Protein AF-A0A829PXG1-F1 (afdb_monomer_lite)

Structure (mmCIF, N/CA/C/O backbone):
data_AF-A0A829PXG1-F1
#
_entry.id   AF-A0A829PXG1-F1
#
loop_
_atom_site.group_PDB
_atom_site.id
_atom_site.type_symbol
_atom_site.label_atom_id
_atom_site.label_alt_id
_atom_site.label_comp_id
_atom_site.label_asym_id
_atom_site.label_entity_id
_atom_site.label_seq_id
_atom_site.pdbx_PDB_ins_code
_atom_site.Cartn_x
_atom_site.Cartn_y
_atom_site.Cartn_z
_atom_site.occupancy
_atom_site.B_iso_or_equiv
_atom_site.auth_seq_id
_atom_site.auth_comp_id
_atom_site.auth_asym_id
_atom_site.auth_atom_id
_atom_site.pdbx_PDB_model_num
ATOM 1 N N . MET A 1 1 ? 21.479 5.080 -11.041 1.00 72.31 1 MET A N 1
ATOM 2 C CA . MET A 1 1 ? 20.276 5.753 -11.580 1.00 72.31 1 MET A CA 1
ATOM 3 C C . MET A 1 1 ? 19.185 4.715 -11.689 1.00 72.31 1 MET A C 1
ATOM 5 O O . MET A 1 1 ? 19.424 3.677 -12.298 1.00 72.31 1 MET A O 1
ATOM 9 N N . ALA A 1 2 ? 18.039 4.991 -11.077 1.00 80.31 2 ALA A N 1
ATOM 10 C CA . ALA A 1 2 ? 16.895 4.097 -11.030 1.00 80.31 2 ALA A CA 1
ATOM 11 C C . ALA A 1 2 ? 15.906 4.407 -12.166 1.00 80.31 2 ALA A C 1
ATOM 13 O O . ALA A 1 2 ? 15.676 5.564 -12.525 1.00 80.31 2 ALA A O 1
ATOM 14 N N . ASN A 1 3 ? 15.283 3.367 -12.703 1.00 86.69 3 ASN A N 1
ATOM 15 C CA . ASN A 1 3 ? 14.198 3.452 -13.678 1.00 86.69 3 ASN A CA 1
ATOM 16 C C . ASN A 1 3 ? 12.885 2.901 -13.111 1.00 86.69 3 ASN A C 1
ATOM 18 O O . ASN A 1 3 ? 11.825 3.031 -13.736 1.00 86.69 3 ASN A O 1
ATOM 22 N N . ALA A 1 4 ? 12.935 2.279 -11.936 1.00 88.56 4 ALA A N 1
ATOM 23 C CA . ALA A 1 4 ? 11.802 1.602 -11.358 1.00 88.56 4 ALA A CA 1
ATOM 24 C C . ALA A 1 4 ? 11.812 1.497 -9.847 1.00 88.56 4 ALA A C 1
ATOM 26 O O . ALA A 1 4 ? 12.841 1.615 -9.188 1.00 88.56 4 ALA A O 1
ATOM 27 N N . LEU A 1 5 ? 10.624 1.220 -9.324 1.00 91.12 5 LEU A N 1
ATOM 28 C CA . LEU A 1 5 ? 10.361 1.119 -7.909 1.00 91.12 5 LEU A CA 1
ATOM 29 C C . LEU A 1 5 ? 9.477 -0.102 -7.641 1.00 91.12 5 LEU A C 1
ATOM 31 O O . LEU A 1 5 ? 8.339 -0.187 -8.113 1.00 91.12 5 LEU A O 1
ATOM 35 N N . GLY A 1 6 ? 10.022 -1.054 -6.889 1.00 91.62 6 GLY A N 1
ATOM 36 C CA . GLY A 1 6 ? 9.273 -2.182 -6.347 1.00 91.62 6 GLY A CA 1
ATOM 37 C C . GLY A 1 6 ? 8.763 -1.860 -4.948 1.00 91.62 6 GLY A C 1
ATOM 38 O O . GLY A 1 6 ? 9.507 -1.328 -4.130 1.00 91.62 6 GLY A O 1
ATOM 39 N N . LEU A 1 7 ? 7.510 -2.192 -4.668 1.00 94.25 7 LEU A N 1
ATOM 40 C CA . LEU A 1 7 ? 6.902 -2.100 -3.347 1.00 94.25 7 LEU A CA 1
ATOM 41 C C . LEU A 1 7 ? 6.685 -3.504 -2.785 1.00 94.25 7 LEU A C 1
ATOM 43 O O . LEU A 1 7 ? 6.329 -4.417 -3.523 1.00 94.25 7 LEU A O 1
ATOM 47 N N . SER A 1 8 ? 6.847 -3.666 -1.480 1.00 93.06 8 SER A N 1
ATOM 48 C CA . SER A 1 8 ? 6.471 -4.864 -0.740 1.00 93.06 8 SER A CA 1
ATOM 49 C C . SER A 1 8 ? 5.437 -4.507 0.310 1.00 93.06 8 SER A C 1
ATOM 51 O O . SER A 1 8 ? 5.684 -3.640 1.152 1.00 93.06 8 SER A O 1
ATOM 53 N N . ILE A 1 9 ? 4.269 -5.148 0.232 1.00 93.94 9 ILE A N 1
ATOM 54 C CA . ILE A 1 9 ? 3.136 -4.894 1.123 1.00 93.94 9 ILE A CA 1
ATOM 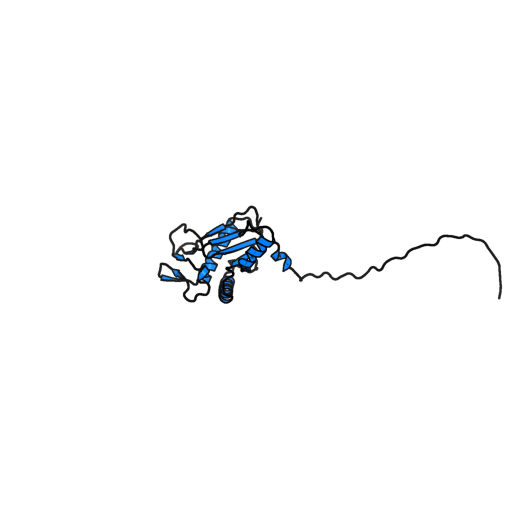55 C C . ILE A 1 9 ? 3.069 -6.015 2.158 1.00 93.94 9 ILE A C 1
ATOM 57 O O . ILE A 1 9 ? 2.536 -7.095 1.902 1.00 93.94 9 ILE A O 1
ATOM 61 N N . GLY A 1 10 ? 3.603 -5.743 3.346 1.00 89.00 10 GLY A N 1
ATOM 62 C CA . GLY A 1 10 ? 3.507 -6.614 4.509 1.00 89.00 10 GLY A CA 1
ATOM 63 C C . GLY A 1 10 ? 2.470 -6.119 5.514 1.00 89.00 10 GLY A C 1
ATOM 64 O O . GLY A 1 10 ? 2.199 -4.924 5.630 1.00 89.00 10 GLY A O 1
ATOM 65 N N . ALA A 1 11 ? 1.918 -7.042 6.306 1.00 87.69 11 ALA A N 1
ATOM 66 C CA . ALA A 1 11 ? 0.952 -6.708 7.356 1.00 87.69 11 ALA A CA 1
ATOM 67 C C . ALA A 1 11 ? 1.497 -5.692 8.379 1.00 87.69 11 ALA A C 1
ATOM 69 O O . ALA A 1 11 ? 0.738 -4.888 8.911 1.00 87.69 11 ALA A O 1
ATOM 70 N N . THR A 1 12 ? 2.808 -5.716 8.630 1.00 87.31 12 THR A N 1
ATOM 71 C CA . THR A 1 12 ? 3.481 -4.876 9.632 1.00 87.31 12 THR A CA 1
ATOM 72 C C . THR A 1 12 ? 4.484 -3.892 9.045 1.00 87.31 12 THR A C 1
ATOM 74 O O . THR A 1 12 ? 4.830 -2.925 9.722 1.00 87.31 12 THR A O 1
ATOM 77 N N . GLN A 1 13 ? 4.969 -4.129 7.825 1.00 91.88 13 GLN A N 1
ATOM 78 C CA . GLN A 1 13 ? 5.969 -3.299 7.160 1.00 91.88 13 GLN A CA 1
ATOM 79 C C . GLN A 1 13 ? 5.594 -3.082 5.696 1.00 91.88 13 GLN A C 1
ATOM 81 O O . GLN A 1 13 ? 5.202 -4.020 5.001 1.00 91.88 13 GLN A O 1
ATOM 86 N N . LEU A 1 14 ? 5.787 -1.857 5.226 1.00 92.62 14 LEU A N 1
ATOM 87 C CA . LEU A 1 14 ? 5.791 -1.494 3.821 1.00 92.62 14 LEU A CA 1
ATOM 88 C C . LEU A 1 14 ? 7.221 -1.146 3.421 1.00 92.62 14 LEU A C 1
ATOM 90 O O . LEU A 1 14 ? 7.921 -0.417 4.129 1.00 92.62 14 LEU A O 1
ATOM 94 N N . VAL A 1 15 ? 7.661 -1.674 2.284 1.00 93.62 15 VAL A N 1
ATOM 95 C CA . VAL A 1 15 ? 9.022 -1.446 1.797 1.00 93.62 15 VAL A CA 1
ATOM 96 C C . VAL A 1 15 ? 8.986 -0.985 0.358 1.00 93.62 15 VAL A C 1
ATOM 98 O O . VAL A 1 15 ? 8.290 -1.578 -0.455 1.00 93.62 15 VAL A O 1
ATOM 101 N N . ALA A 1 16 ? 9.747 0.049 0.035 1.00 92.81 16 ALA A N 1
ATOM 102 C CA . ALA A 1 16 ? 9.962 0.498 -1.326 1.00 92.81 16 ALA A CA 1
ATOM 103 C C . ALA A 1 16 ? 11.434 0.351 -1.689 1.00 92.81 16 ALA A C 1
ATOM 105 O O . ALA A 1 16 ? 12.324 0.673 -0.905 1.00 92.81 16 ALA A O 1
ATOM 106 N N . THR A 1 17 ? 11.703 -0.168 -2.877 1.00 89.44 17 THR A N 1
ATOM 107 C CA . THR A 1 17 ? 13.060 -0.422 -3.342 1.00 89.44 17 THR A CA 1
ATOM 108 C C . THR A 1 17 ? 13.246 0.072 -4.768 1.00 89.44 17 THR A C 1
ATOM 110 O O . THR A 1 17 ? 12.650 -0.494 -5.692 1.00 89.44 17 THR A O 1
ATOM 113 N N . PRO A 1 18 ? 14.077 1.107 -4.959 1.00 88.75 18 PRO A N 1
ATOM 114 C CA . PRO A 1 18 ? 14.544 1.503 -6.278 1.00 88.75 18 PRO A CA 1
ATOM 115 C C . PRO A 1 18 ? 15.364 0.382 -6.938 1.00 88.75 18 PRO A C 1
ATOM 117 O O . PRO A 1 18 ? 16.071 -0.360 -6.258 1.00 88.75 18 PRO A O 1
ATOM 120 N N . ASP A 1 19 ? 15.330 0.272 -8.264 1.00 81.81 19 ASP A N 1
ATOM 121 C CA . ASP A 1 19 ? 16.132 -0.692 -9.038 1.00 81.81 19 ASP A CA 1
ATOM 122 C C . ASP A 1 19 ? 17.603 -0.266 -9.236 1.00 81.81 19 ASP A C 1
ATOM 124 O O . ASP A 1 19 ? 18.248 -0.642 -10.215 1.00 81.81 19 ASP A O 1
ATOM 128 N N . ASP A 1 20 ? 18.149 0.491 -8.285 1.00 78.38 20 ASP A N 1
ATOM 129 C CA . ASP A 1 20 ? 19.525 0.977 -8.277 1.00 78.38 20 ASP A CA 1
ATOM 130 C C . ASP A 1 20 ? 20.306 0.340 -7.113 1.00 78.38 20 ASP A C 1
ATOM 132 O O . ASP A 1 20 ? 19.935 0.555 -5.957 1.00 78.38 20 ASP A O 1
ATOM 136 N N . PRO A 1 21 ? 21.411 -0.389 -7.373 1.00 75.12 21 PRO A N 1
ATOM 137 C CA . PRO A 1 21 ? 22.226 -1.018 -6.330 1.00 75.12 21 PRO A CA 1
ATOM 138 C C . PRO A 1 21 ? 22.781 -0.053 -5.275 1.00 75.12 21 PRO A C 1
ATOM 140 O O . PRO A 1 21 ? 23.155 -0.491 -4.191 1.00 75.12 21 PRO A O 1
ATOM 143 N N . GLN A 1 22 ? 22.892 1.239 -5.598 1.00 80.75 22 GLN A N 1
ATOM 144 C CA . GLN A 1 22 ? 23.408 2.258 -4.679 1.00 80.75 22 GLN A CA 1
ATOM 145 C C . GLN A 1 22 ? 22.320 2.881 -3.797 1.00 80.75 22 GLN A C 1
ATOM 147 O O . GLN A 1 22 ? 22.640 3.555 -2.818 1.00 80.75 22 GLN A O 1
ATOM 152 N N . SER A 1 23 ? 21.046 2.678 -4.135 1.00 80.75 23 SER A N 1
ATOM 153 C CA . SER A 1 23 ? 19.926 3.247 -3.390 1.00 80.75 23 SER A CA 1
ATOM 154 C C . SER A 1 23 ? 19.514 2.323 -2.250 1.00 80.75 23 SER A C 1
ATOM 156 O O . SER A 1 23 ? 19.369 1.113 -2.429 1.00 80.75 23 SER A O 1
ATOM 158 N N . GLN A 1 24 ? 19.301 2.892 -1.066 1.00 84.31 24 GLN A N 1
ATOM 159 C CA . GLN A 1 24 ? 18.803 2.124 0.070 1.00 84.31 24 GLN A CA 1
ATOM 160 C C . GLN A 1 24 ? 17.287 1.903 -0.048 1.00 84.31 24 GLN A C 1
ATOM 162 O O . GLN A 1 24 ? 16.569 2.813 -0.470 1.00 84.31 24 GLN A O 1
ATOM 167 N N . PRO A 1 25 ? 16.771 0.724 0.346 1.00 87.44 25 PRO A N 1
ATOM 168 C CA . PRO A 1 25 ? 15.336 0.519 0.469 1.00 87.44 25 PRO A CA 1
ATOM 169 C C . PRO A 1 25 ? 14.734 1.455 1.523 1.00 87.44 25 PRO A C 1
ATOM 171 O O . PRO A 1 25 ? 15.273 1.600 2.621 1.00 87.44 25 PRO A O 1
ATOM 174 N N . VAL A 1 26 ? 13.573 2.032 1.223 1.00 91.44 26 VAL A N 1
ATOM 175 C CA . VAL A 1 26 ? 12.774 2.778 2.197 1.00 91.44 26 VAL A CA 1
ATOM 176 C C . VAL A 1 26 ? 11.861 1.797 2.916 1.00 91.44 26 VAL A C 1
ATOM 178 O O . VAL A 1 26 ? 10.966 1.216 2.309 1.00 91.44 26 VAL A O 1
ATOM 181 N N . VAL A 1 27 ? 12.088 1.613 4.214 1.00 91.75 27 VAL A N 1
ATOM 182 C CA . VAL A 1 27 ? 11.294 0.729 5.076 1.00 91.75 27 VAL A CA 1
ATOM 183 C C . VAL A 1 27 ? 10.469 1.579 6.035 1.00 91.75 27 VAL A C 1
ATOM 185 O O . VAL A 1 27 ? 11.005 2.491 6.674 1.00 91.75 27 VAL A O 1
ATOM 188 N N . ARG A 1 28 ? 9.170 1.288 6.134 1.00 93.94 28 ARG A N 1
ATOM 189 C CA . ARG A 1 28 ? 8.240 1.930 7.069 1.00 93.94 28 ARG A CA 1
ATOM 190 C C . ARG A 1 28 ? 7.307 0.897 7.686 1.00 93.94 28 ARG A C 1
ATOM 192 O O . ARG A 1 28 ? 6.901 -0.054 7.026 1.00 93.94 28 ARG A O 1
ATOM 199 N N . SER A 1 29 ? 6.898 1.114 8.932 1.00 94.25 29 SER A N 1
ATOM 200 C CA . SER A 1 29 ? 5.813 0.329 9.529 1.00 94.25 29 SER A CA 1
ATOM 201 C C . SER A 1 29 ? 4.495 0.557 8.783 1.00 94.25 29 SER A C 1
ATOM 203 O O . SER A 1 29 ? 4.246 1.661 8.302 1.00 94.25 29 SER A O 1
ATOM 205 N N . SER A 1 30 ? 3.634 -0.464 8.724 1.00 94.12 30 SER A N 1
ATOM 206 C CA . SER A 1 30 ? 2.285 -0.401 8.125 1.00 94.12 30 SER A CA 1
ATOM 207 C C . SER A 1 30 ? 1.306 0.366 9.023 1.00 94.12 30 SER A C 1
ATOM 209 O O . SER A 1 30 ? 0.309 -0.165 9.513 1.00 94.12 30 SER A O 1
ATOM 211 N N . ILE A 1 31 ? 1.653 1.622 9.274 1.00 96.25 31 ILE A N 1
ATOM 212 C CA . ILE A 1 31 ? 0.972 2.590 10.120 1.00 96.25 31 ILE A CA 1
ATOM 213 C C . ILE A 1 31 ? 0.822 3.842 9.262 1.00 96.25 31 ILE A C 1
ATOM 215 O O . ILE A 1 31 ? 1.824 4.354 8.771 1.00 96.25 31 ILE A O 1
ATOM 219 N N . LEU A 1 32 ? -0.410 4.294 9.054 1.00 97.38 32 LEU A N 1
ATOM 220 C CA . LEU A 1 32 ? -0.718 5.531 8.342 1.00 97.38 32 LEU A CA 1
ATOM 221 C C . LEU A 1 32 ? -1.197 6.551 9.367 1.00 97.38 32 LEU A C 1
ATOM 223 O O . LEU A 1 32 ? -2.166 6.284 10.072 1.00 97.38 32 LEU A O 1
ATOM 227 N N . THR A 1 33 ? -0.551 7.704 9.442 1.00 97.06 33 THR A N 1
ATOM 228 C CA . THR A 1 33 ? -0.955 8.791 10.335 1.00 97.06 33 THR A CA 1
ATOM 229 C C . THR A 1 33 ? -1.481 9.945 9.500 1.00 97.06 33 THR A C 1
ATOM 231 O O . THR A 1 33 ? -0.800 10.435 8.602 1.00 97.06 33 THR A O 1
ATOM 234 N N . LEU A 1 34 ? -2.720 10.347 9.771 1.00 96.19 34 LEU A N 1
ATOM 235 C CA . LEU A 1 34 ? -3.361 11.497 9.145 1.00 96.19 34 LEU A CA 1
ATOM 236 C C . LEU A 1 34 ? -3.206 12.713 10.058 1.00 96.19 34 LEU A C 1
ATOM 238 O O . LEU A 1 34 ? -3.385 12.609 11.273 1.00 96.19 34 LEU A O 1
ATOM 242 N N . HIS A 1 35 ? -2.915 13.863 9.466 1.00 93.69 35 HIS A N 1
ATOM 243 C CA . HIS A 1 35 ? -2.822 15.140 10.166 1.00 93.69 35 HIS A CA 1
ATOM 244 C C . HIS A 1 35 ? -3.922 16.072 9.653 1.00 93.69 35 HIS A C 1
ATOM 246 O O . HIS A 1 35 ? -4.276 16.003 8.478 1.00 93.69 35 HIS A O 1
ATOM 252 N N . GLU A 1 36 ? -4.465 16.930 10.519 1.00 88.44 36 GLU A N 1
ATOM 253 C CA . GLU A 1 36 ? -5.528 17.873 10.132 1.00 88.44 36 GLU A CA 1
ATOM 254 C C . GLU A 1 36 ? -5.022 18.900 9.105 1.00 88.44 36 GLU A C 1
ATOM 256 O O . GLU A 1 36 ? -5.661 19.111 8.077 1.00 88.44 36 GLU A O 1
ATOM 261 N N . ASP A 1 37 ? -3.829 19.454 9.343 1.00 88.12 37 ASP A N 1
ATOM 262 C CA . ASP A 1 37 ? -3.237 20.533 8.538 1.00 88.12 37 ASP A CA 1
ATOM 263 C C . ASP A 1 37 ? -1.990 20.094 7.746 1.00 88.12 37 ASP A C 1
ATOM 265 O O . ASP A 1 37 ? -1.183 20.922 7.317 1.00 88.12 37 ASP A O 1
ATOM 269 N N . GLY A 1 38 ? -1.783 18.785 7.572 1.00 88.00 38 GLY A N 1
ATOM 270 C CA . GLY A 1 38 ? -0.523 18.244 7.059 1.00 88.00 38 GLY A CA 1
ATOM 271 C C . GLY A 1 38 ? -0.679 17.086 6.077 1.00 88.00 38 GLY A C 1
ATOM 272 O O . GLY A 1 38 ? -1.733 16.450 6.006 1.00 88.00 38 GLY A O 1
ATOM 273 N N . PRO A 1 39 ? 0.380 16.784 5.302 1.00 91.62 39 PRO A N 1
ATOM 274 C CA . PRO A 1 39 ? 0.410 15.571 4.502 1.00 91.62 39 PRO A CA 1
ATOM 275 C C . PRO A 1 39 ? 0.386 14.338 5.418 1.00 91.62 39 PRO A C 1
ATOM 277 O O . PRO A 1 39 ? 0.927 14.391 6.521 1.00 91.62 39 PRO A O 1
ATOM 280 N N . PRO A 1 40 ? -0.198 13.217 4.974 1.00 94.44 40 PRO A N 1
ATOM 281 C CA . PRO A 1 40 ? -0.161 11.988 5.748 1.00 94.44 40 PRO A CA 1
ATOM 282 C C . PRO A 1 40 ? 1.255 11.411 5.825 1.00 94.44 40 PRO A C 1
ATOM 284 O O . PRO A 1 40 ? 2.036 11.510 4.876 1.00 94.44 40 PRO A O 1
ATOM 287 N N . GLU A 1 41 ? 1.549 10.751 6.941 1.00 95.31 41 GLU A N 1
ATOM 288 C CA . GLU A 1 41 ? 2.824 10.090 7.214 1.00 95.31 41 GLU A CA 1
ATOM 289 C C . GLU A 1 41 ? 2.659 8.568 7.256 1.00 95.31 41 GLU A C 1
ATOM 291 O O . GLU A 1 41 ? 1.608 8.044 7.630 1.00 95.31 41 GLU A O 1
ATOM 296 N N . VAL A 1 42 ? 3.722 7.838 6.912 1.00 96.25 42 VAL A N 1
ATOM 297 C CA . VAL A 1 42 ? 3.755 6.373 7.005 1.00 96.25 42 VAL A CA 1
ATOM 298 C C . VAL A 1 42 ? 4.913 5.934 7.879 1.00 96.25 42 VAL A C 1
ATOM 300 O O . VAL A 1 42 ? 6.049 6.355 7.676 1.00 96.25 42 VAL A O 1
ATOM 303 N N . GLY A 1 43 ? 4.642 5.025 8.811 1.00 93.00 43 GLY A N 1
ATOM 304 C CA . GLY A 1 43 ? 5.628 4.489 9.740 1.00 93.00 43 GLY A CA 1
ATOM 305 C C . GLY A 1 43 ? 5.482 5.058 11.147 1.00 93.00 43 GLY A C 1
ATOM 306 O O . GLY A 1 43 ? 4.377 5.159 11.672 1.00 93.00 43 GLY A O 1
ATOM 307 N N . VAL A 1 44 ? 6.613 5.347 11.795 1.00 88.81 44 VAL A N 1
ATOM 308 C CA . VAL A 1 44 ? 6.610 5.954 13.132 1.00 88.81 44 VAL A CA 1
ATOM 309 C C . VAL A 1 44 ? 6.234 7.430 12.974 1.00 88.81 44 VAL A C 1
ATOM 311 O O . VAL A 1 44 ? 6.972 8.134 12.285 1.00 88.81 44 VAL A O 1
ATOM 314 N N . PRO A 1 45 ? 5.119 7.892 13.568 1.00 86.25 45 PRO A N 1
ATOM 315 C CA . PRO A 1 45 ? 4.670 9.268 13.401 1.00 86.25 45 PRO A CA 1
ATOM 316 C C . PRO A 1 45 ? 5.684 10.246 13.994 1.00 86.25 45 PRO A C 1
ATOM 318 O O . PRO A 1 45 ? 6.148 10.058 15.122 1.00 86.25 45 PRO A O 1
ATOM 321 N N . SER A 1 46 ? 6.014 11.291 13.238 1.00 87.94 46 SER A N 1
ATOM 322 C CA . SER A 1 46 ? 6.895 12.367 13.697 1.00 87.94 46 SER A CA 1
ATOM 323 C C . SER A 1 46 ? 6.148 13.372 14.581 1.00 87.94 46 SER A C 1
ATOM 325 O O . SER A 1 46 ? 6.732 13.987 15.478 1.00 87.94 46 SER A O 1
ATOM 327 N N . GLN A 1 47 ? 4.837 13.491 14.362 1.00 88.31 47 GLN A N 1
ATOM 328 C CA . GLN A 1 47 ? 3.921 14.359 15.092 1.00 88.31 47 GLN A CA 1
ATOM 329 C C . GLN A 1 47 ? 2.645 13.604 15.491 1.00 88.31 47 GLN A C 1
ATOM 331 O O . GLN A 1 47 ? 2.302 12.595 14.872 1.00 88.31 47 GLN A O 1
ATOM 336 N N . PRO A 1 48 ? 1.905 14.074 16.511 1.00 89.00 48 PRO A N 1
ATOM 337 C CA . PRO A 1 48 ? 0.587 13.535 16.820 1.00 89.00 48 PRO A CA 1
ATOM 338 C C . PRO A 1 48 ? -0.363 13.630 15.617 1.00 89.00 48 PRO A C 1
ATOM 340 O O . PRO A 1 48 ? -0.351 14.610 14.872 1.00 89.00 48 PRO A O 1
ATOM 343 N N . GLY A 1 49 ? -1.207 12.616 15.450 1.00 93.06 49 GLY A N 1
ATOM 344 C CA . GLY A 1 49 ? -2.196 12.555 14.381 1.00 93.06 49 GLY A CA 1
ATOM 345 C C . GLY A 1 49 ? -3.127 11.357 14.542 1.00 93.06 49 GLY A C 1
ATOM 346 O O . GLY A 1 49 ? -2.993 10.561 15.475 1.00 93.06 49 GLY A O 1
ATOM 347 N N . LEU A 1 50 ? -4.081 11.229 13.625 1.00 96.00 50 LEU A N 1
ATOM 348 C CA . LEU A 1 50 ? -5.028 10.125 13.598 1.00 96.00 50 LEU A CA 1
ATOM 349 C C . LEU A 1 50 ? -4.374 8.900 12.952 1.00 96.00 50 LEU A C 1
ATOM 351 O O . LEU A 1 50 ? -4.182 8.841 11.738 1.00 96.00 50 LEU A O 1
ATOM 355 N N . THR A 1 51 ? -4.016 7.916 13.773 1.00 95.94 51 THR A N 1
ATOM 356 C CA . THR A 1 51 ? -3.303 6.721 13.316 1.00 95.94 51 THR A CA 1
ATOM 357 C C . THR A 1 51 ? -4.250 5.598 12.886 1.00 95.94 51 THR A C 1
ATOM 359 O O . THR A 1 51 ? -5.112 5.155 13.643 1.00 95.94 51 THR A O 1
ATOM 362 N N . LEU A 1 52 ? -4.018 5.069 11.687 1.00 96.94 52 LEU A N 1
ATOM 363 C CA . LEU A 1 52 ? -4.679 3.911 11.098 1.00 96.94 52 LEU A CA 1
ATOM 364 C C . LEU A 1 52 ? -3.681 2.751 10.990 1.00 96.94 52 LEU A C 1
ATOM 366 O O . LEU A 1 52 ? -2.611 2.877 10.391 1.00 96.94 52 LEU A O 1
ATOM 370 N N . THR A 1 53 ? -4.036 1.592 11.547 1.00 95.94 53 THR A N 1
ATOM 371 C CA . THR A 1 53 ? -3.207 0.372 11.524 1.00 95.94 53 THR A CA 1
ATOM 372 C C . THR A 1 53 ? -4.023 -0.839 11.085 1.00 95.94 53 THR A C 1
ATOM 374 O O . THR A 1 53 ? -5.248 -0.782 11.014 1.00 95.94 53 THR A O 1
ATOM 377 N N . GLY A 1 54 ? -3.354 -1.942 10.734 1.00 94.62 54 GLY A N 1
ATOM 378 C CA . GLY A 1 54 ? -4.024 -3.198 10.367 1.00 94.62 54 GLY A CA 1
ATOM 379 C C . GLY A 1 54 ? -4.768 -3.165 9.026 1.00 94.62 54 GLY A C 1
ATOM 380 O O . GLY A 1 54 ? -5.380 -4.159 8.639 1.00 94.62 54 GLY A O 1
ATOM 381 N N . PHE A 1 55 ? -4.682 -2.059 8.280 1.00 96.62 55 PHE A N 1
ATOM 382 C CA . PHE A 1 55 ? -5.384 -1.866 7.010 1.00 96.62 55 PHE A CA 1
ATOM 383 C C . PHE A 1 55 ? -5.013 -2.903 5.944 1.00 96.62 55 PHE A C 1
ATOM 385 O O . PHE A 1 55 ? -5.870 -3.303 5.165 1.00 96.62 55 PHE A O 1
ATOM 392 N N . VAL A 1 56 ? -3.785 -3.428 5.955 1.00 95.38 56 VAL A N 1
ATOM 393 C CA . VAL A 1 56 ? -3.360 -4.502 5.038 1.00 95.38 56 VAL A CA 1
ATOM 394 C C . VAL A 1 56 ? -4.217 -5.762 5.216 1.00 95.38 56 VAL A C 1
ATOM 396 O O . VAL A 1 56 ? -4.606 -6.393 4.240 1.00 95.38 56 VAL A O 1
ATOM 399 N N . GLY A 1 57 ? -4.558 -6.122 6.455 1.00 94.06 57 GLY A N 1
ATOM 400 C CA . GLY A 1 57 ? -5.361 -7.313 6.745 1.00 94.06 57 GLY A CA 1
ATOM 401 C C . GLY A 1 57 ? -6.861 -7.145 6.484 1.00 94.06 57 GLY A C 1
ATOM 402 O O . GLY A 1 57 ? -7.579 -8.139 6.482 1.00 94.06 57 GLY A O 1
ATOM 403 N N . ARG A 1 58 ? -7.340 -5.911 6.269 1.00 95.69 58 ARG A N 1
ATOM 404 C CA . ARG A 1 58 ? -8.773 -5.588 6.141 1.00 95.69 58 ARG A CA 1
ATOM 405 C C . ARG A 1 58 ? -9.178 -5.083 4.759 1.00 95.69 58 ARG A C 1
ATOM 407 O O . ARG A 1 58 ? -10.292 -4.603 4.589 1.00 95.69 58 ARG A O 1
ATOM 414 N N . VAL A 1 59 ? -8.302 -5.160 3.760 1.00 96.75 59 VAL A N 1
ATOM 415 C CA . VAL A 1 59 ? -8.642 -4.779 2.379 1.00 96.75 59 VAL A CA 1
ATOM 416 C C . VAL A 1 59 ? -9.880 -5.559 1.913 1.00 96.75 59 VAL A C 1
ATOM 418 O O . VAL A 1 59 ? -9.889 -6.791 1.921 1.00 96.75 59 VAL A O 1
ATOM 421 N N . GLY A 1 60 ? -10.930 -4.841 1.503 1.00 94.56 60 GLY A N 1
ATOM 422 C CA . GLY A 1 60 ? -12.210 -5.441 1.105 1.00 94.56 60 GLY A CA 1
ATOM 423 C C . GLY A 1 60 ? -13.153 -5.812 2.256 1.00 94.56 60 GLY A C 1
ATOM 424 O O . GLY A 1 60 ? -14.261 -6.274 1.988 1.00 94.56 60 GLY A O 1
ATOM 425 N N . ASP A 1 61 ? -12.767 -5.580 3.513 1.00 94.69 61 ASP A N 1
ATOM 426 C CA . ASP A 1 61 ? -13.660 -5.699 4.667 1.00 94.69 61 ASP A CA 1
ATOM 427 C C . ASP A 1 61 ? -14.675 -4.535 4.661 1.00 94.69 61 ASP A C 1
ATOM 429 O O . ASP A 1 61 ? -14.266 -3.366 4.670 1.00 94.69 61 ASP A O 1
ATOM 433 N N . PRO A 1 62 ? -15.995 -4.806 4.662 1.00 91.81 62 PRO A N 1
ATOM 434 C CA . PRO A 1 62 ? -17.012 -3.758 4.665 1.00 91.81 62 PRO A CA 1
ATOM 435 C C . PRO A 1 62 ? -16.979 -2.863 5.912 1.00 91.81 62 PRO A C 1
ATOM 437 O O . PRO A 1 62 ? -17.473 -1.740 5.847 1.00 91.81 62 PRO A O 1
ATOM 440 N N . VAL A 1 63 ? -16.400 -3.324 7.026 1.00 94.31 63 VAL A N 1
ATOM 441 C CA . VAL A 1 63 ? -16.313 -2.562 8.282 1.00 94.31 63 VAL A CA 1
ATOM 442 C C . VAL A 1 63 ? -15.242 -1.463 8.222 1.00 94.31 63 VAL A C 1
ATOM 444 O O . VAL A 1 63 ? -15.358 -0.471 8.933 1.00 94.31 63 VAL A O 1
ATOM 447 N N . GLY A 1 64 ? -14.209 -1.598 7.381 1.00 93.38 64 GLY A N 1
ATOM 448 C CA . GLY A 1 64 ? -13.126 -0.611 7.273 1.00 93.38 64 GLY A CA 1
ATOM 449 C C . GLY A 1 64 ? -12.176 -0.580 8.480 1.00 93.38 64 GLY A C 1
ATOM 450 O O . GLY A 1 64 ? -11.928 -1.593 9.120 1.00 93.38 64 GLY A O 1
ATOM 451 N N . ILE A 1 65 ? -11.593 0.573 8.784 1.00 96.88 65 ILE A N 1
ATOM 452 C CA . ILE A 1 65 ? -10.681 0.839 9.900 1.00 96.88 65 ILE A CA 1
ATOM 453 C C . ILE A 1 65 ? -11.325 1.918 10.749 1.00 96.88 65 ILE A C 1
ATOM 455 O O . ILE A 1 65 ? -11.597 3.005 10.248 1.00 96.88 65 ILE A O 1
ATOM 459 N N . VAL A 1 66 ? -11.572 1.603 12.017 1.00 95.94 66 VAL A N 1
ATOM 460 C CA . VAL A 1 66 ? -12.091 2.573 12.980 1.00 95.94 66 VAL A CA 1
ATOM 461 C C . VAL A 1 66 ? -10.900 3.285 13.594 1.00 95.94 66 VAL A C 1
ATOM 463 O O . VAL A 1 66 ? -10.029 2.641 14.182 1.00 95.94 66 VAL A O 1
ATOM 466 N N . ALA A 1 67 ? -10.842 4.593 13.407 1.00 95.00 67 ALA A N 1
ATOM 467 C CA . ALA A 1 67 ? -9.783 5.420 13.946 1.00 95.00 67 ALA A CA 1
ATOM 468 C C . ALA A 1 67 ? -10.091 5.837 15.396 1.00 95.00 67 ALA A C 1
ATOM 470 O O . ALA A 1 67 ? -11.180 5.587 15.917 1.00 95.00 67 ALA A O 1
ATOM 471 N N . ALA A 1 68 ? -9.122 6.454 16.076 1.00 92.81 68 ALA A N 1
ATOM 472 C CA . ALA A 1 68 ? -9.252 6.809 17.493 1.00 92.81 68 ALA A CA 1
ATOM 473 C C . ALA A 1 68 ? -10.346 7.859 17.776 1.00 92.81 68 ALA A C 1
ATOM 475 O O . ALA A 1 68 ? -10.872 7.915 18.884 1.00 92.81 68 ALA A O 1
ATOM 476 N N . ASP A 1 69 ? -10.706 8.661 16.776 1.00 92.94 69 ASP A N 1
ATOM 477 C CA . ASP A 1 69 ? -11.794 9.644 16.820 1.00 92.94 69 ASP A CA 1
ATOM 478 C C . ASP A 1 69 ? -13.183 9.030 16.529 1.00 92.94 69 ASP A C 1
ATOM 480 O O . ASP A 1 69 ? -14.192 9.733 16.536 1.00 92.94 69 ASP A O 1
ATOM 484 N N . GLY A 1 70 ? -13.248 7.717 16.274 1.00 94.81 70 GLY A N 1
ATOM 485 C CA . GLY A 1 70 ? -14.470 6.990 15.928 1.00 94.81 70 GLY A CA 1
ATOM 486 C C . GLY A 1 70 ? -14.853 7.050 14.446 1.00 94.81 70 GLY A C 1
ATOM 487 O O . GLY A 1 70 ? -15.841 6.425 14.055 1.00 94.81 70 GLY A O 1
ATOM 488 N N . SER A 1 71 ? -14.090 7.757 13.609 1.00 95.25 71 SER A N 1
ATOM 489 C CA . SER A 1 71 ? -14.303 7.778 12.162 1.00 95.25 71 SER A CA 1
ATOM 490 C C . SER A 1 71 ? -13.954 6.429 11.522 1.00 95.25 71 SER A C 1
ATOM 492 O O . SER A 1 71 ? -13.158 5.643 12.044 1.00 95.25 71 SER A O 1
ATOM 494 N N . VAL A 1 72 ? -14.583 6.132 10.381 1.00 96.44 72 VAL A N 1
ATOM 495 C CA . VAL A 1 72 ? -14.402 4.865 9.662 1.00 96.44 72 VAL A CA 1
ATOM 496 C C . VAL A 1 72 ? -13.768 5.121 8.302 1.00 96.44 72 VAL A C 1
ATOM 498 O O . VAL A 1 72 ? -14.343 5.793 7.448 1.00 96.44 72 VAL A O 1
ATOM 501 N N . HIS A 1 73 ? -12.607 4.513 8.075 1.00 96.69 73 HIS A N 1
ATOM 502 C CA . HIS A 1 73 ? -11.847 4.611 6.834 1.00 96.69 73 HIS A CA 1
ATOM 503 C C . HIS A 1 73 ? -11.844 3.284 6.082 1.00 96.69 73 HIS A C 1
ATOM 505 O O . HIS A 1 73 ? -11.695 2.219 6.671 1.00 96.69 73 HIS A O 1
ATOM 511 N N . ARG A 1 74 ? -11.949 3.310 4.753 1.00 97.19 74 ARG A N 1
ATOM 512 C CA . ARG A 1 74 ? -11.784 2.086 3.955 1.00 97.19 74 ARG A CA 1
ATOM 513 C C . ARG A 1 74 ? -10.338 1.595 4.052 1.00 97.19 74 ARG A C 1
ATOM 515 O O . ARG A 1 74 ? -9.401 2.380 3.924 1.00 97.19 74 ARG A O 1
ATOM 522 N N . ALA A 1 75 ? -10.154 0.294 4.251 1.00 97.12 75 ALA A N 1
ATOM 523 C CA . ALA A 1 75 ? -8.829 -0.293 4.425 1.00 97.12 75 ALA A CA 1
ATOM 524 C C . ALA A 1 75 ? -7.983 -0.201 3.144 1.00 97.12 75 ALA A C 1
ATOM 526 O O . ALA A 1 75 ? -6.802 0.130 3.202 1.00 97.12 75 ALA A O 1
ATOM 527 N N . GLU A 1 76 ? -8.598 -0.414 1.978 1.00 97.00 76 GLU A N 1
ATOM 528 C CA . GLU A 1 76 ? -7.955 -0.229 0.676 1.00 97.00 76 GLU A CA 1
ATOM 529 C C . GLU A 1 76 ? -7.542 1.224 0.430 1.00 97.00 76 GLU A C 1
ATOM 531 O O . GLU A 1 76 ? -6.482 1.451 -0.141 1.00 97.00 76 GLU A O 1
ATOM 536 N N . TRP A 1 77 ? -8.320 2.195 0.921 1.00 97.06 77 TRP A N 1
ATOM 537 C CA . TRP A 1 77 ? -7.958 3.608 0.836 1.00 97.06 77 TRP A CA 1
ATOM 538 C C . TRP A 1 77 ? -6.724 3.901 1.691 1.00 97.06 77 TRP A C 1
ATOM 540 O O . TRP A 1 77 ? -5.752 4.456 1.183 1.00 97.06 77 TRP A O 1
ATOM 550 N N . ALA A 1 78 ? -6.719 3.450 2.951 1.00 97.38 78 ALA A N 1
ATOM 551 C CA . ALA A 1 78 ? -5.575 3.622 3.845 1.00 97.38 78 ALA A CA 1
ATOM 552 C C . ALA A 1 78 ? -4.309 2.950 3.283 1.00 97.38 78 ALA A C 1
ATOM 554 O O . ALA A 1 78 ? -3.229 3.534 3.313 1.00 97.38 78 ALA A O 1
ATOM 555 N N . LEU A 1 79 ? -4.438 1.758 2.689 1.00 97.69 79 LEU A N 1
ATOM 556 C CA . LEU A 1 79 ? -3.318 1.100 2.020 1.00 97.69 79 LEU A CA 1
ATOM 557 C C . LEU A 1 79 ? -2.807 1.913 0.826 1.00 97.69 79 LEU A C 1
ATOM 559 O O . LEU A 1 79 ? -1.601 2.122 0.711 1.00 97.69 79 LEU A O 1
ATOM 563 N N . THR A 1 80 ? -3.693 2.385 -0.054 1.00 97.56 80 THR A N 1
ATOM 564 C CA . THR A 1 80 ? -3.269 3.211 -1.192 1.00 97.56 80 THR A CA 1
ATOM 565 C C . THR A 1 80 ? -2.616 4.511 -0.736 1.00 97.56 80 THR A C 1
ATOM 567 O O . THR A 1 80 ? -1.593 4.910 -1.284 1.00 97.56 80 THR A O 1
ATOM 570 N N . GLU A 1 81 ? -3.123 5.145 0.315 1.00 97.50 81 GLU A N 1
ATOM 571 C CA . GLU A 1 81 ? -2.523 6.376 0.812 1.00 97.50 81 GLU A CA 1
ATOM 572 C C . GLU A 1 81 ? -1.134 6.120 1.401 1.00 97.50 81 GLU A C 1
ATOM 574 O O . GLU A 1 81 ? -0.177 6.830 1.081 1.00 97.50 81 GLU A O 1
ATOM 579 N N . ALA A 1 82 ? -0.978 5.020 2.140 1.00 97.44 82 ALA A N 1
ATOM 580 C CA . ALA A 1 82 ? 0.320 4.609 2.647 1.00 97.44 82 ALA A CA 1
ATOM 581 C C . ALA A 1 82 ? 1.317 4.280 1.518 1.00 97.44 82 ALA A C 1
ATOM 583 O O . ALA A 1 82 ? 2.481 4.679 1.563 1.00 97.44 82 ALA A O 1
ATOM 584 N N . MET A 1 83 ? 0.867 3.600 0.459 1.00 97.44 83 MET A N 1
ATOM 585 C CA . MET A 1 83 ? 1.692 3.338 -0.724 1.00 97.44 83 MET A CA 1
ATOM 586 C C . MET A 1 83 ? 2.106 4.634 -1.429 1.00 97.44 83 MET A C 1
ATOM 588 O O . MET A 1 83 ? 3.248 4.747 -1.870 1.00 97.44 83 MET A O 1
ATOM 592 N N . ARG A 1 84 ? 1.201 5.614 -1.537 1.00 96.56 84 ARG A N 1
ATOM 593 C CA . ARG A 1 84 ? 1.461 6.905 -2.186 1.00 96.56 84 ARG A CA 1
ATOM 594 C C . ARG A 1 84 ? 2.554 7.687 -1.457 1.00 96.56 84 ARG A C 1
ATOM 596 O O . ARG A 1 84 ? 3.477 8.175 -2.107 1.00 96.56 84 ARG A O 1
ATOM 603 N N . VAL A 1 85 ? 2.466 7.768 -0.129 1.00 96.56 85 VAL A N 1
ATOM 604 C CA . VAL A 1 85 ? 3.486 8.406 0.719 1.00 96.56 85 VAL A CA 1
ATOM 605 C C . VAL A 1 85 ? 4.820 7.669 0.596 1.00 96.56 85 VAL A C 1
ATOM 607 O O . VAL A 1 85 ? 5.843 8.290 0.329 1.00 96.56 85 VAL A O 1
ATOM 610 N N . LEU A 1 86 ? 4.810 6.336 0.673 1.00 96.12 86 LEU A N 1
ATOM 611 C CA . LEU A 1 86 ? 6.027 5.533 0.554 1.00 96.12 86 LEU A CA 1
ATOM 612 C C . LEU A 1 86 ? 6.717 5.683 -0.815 1.00 96.12 86 LEU A C 1
ATOM 614 O O . LEU A 1 86 ? 7.946 5.723 -0.888 1.00 96.12 86 LEU A O 1
ATOM 618 N N . ILE A 1 87 ? 5.947 5.779 -1.905 1.00 95.44 87 ILE A N 1
ATOM 619 C CA . ILE A 1 87 ? 6.492 6.066 -3.240 1.00 95.44 87 ILE A CA 1
ATOM 620 C C . ILE A 1 87 ? 7.137 7.451 -3.264 1.00 95.44 87 ILE A C 1
ATOM 622 O O . ILE A 1 87 ? 8.239 7.584 -3.792 1.00 95.44 87 ILE A O 1
ATOM 626 N N . ALA A 1 88 ? 6.478 8.469 -2.706 1.00 94.56 88 ALA A N 1
ATOM 627 C CA . ALA A 1 88 ? 7.020 9.825 -2.664 1.00 94.56 88 ALA A CA 1
ATOM 628 C C . ALA A 1 88 ? 8.345 9.886 -1.883 1.00 94.56 88 ALA A C 1
ATOM 630 O O . ALA A 1 88 ? 9.315 10.469 -2.376 1.00 94.56 88 ALA A O 1
ATOM 631 N N . ASP A 1 89 ? 8.422 9.211 -0.733 1.00 93.38 89 ASP A N 1
ATOM 632 C CA . ASP A 1 89 ? 9.653 9.063 0.052 1.00 93.38 89 ASP A CA 1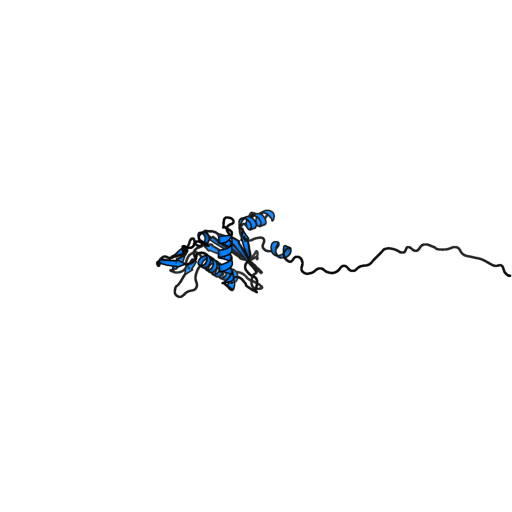
ATOM 633 C C . ASP A 1 89 ? 10.764 8.401 -0.774 1.00 93.38 89 ASP A C 1
ATOM 635 O O . ASP A 1 89 ? 11.883 8.912 -0.863 1.00 93.38 89 ASP A O 1
ATOM 639 N N . ALA A 1 90 ? 10.457 7.275 -1.424 1.00 91.69 90 ALA A N 1
ATOM 640 C CA . ALA A 1 90 ? 11.443 6.524 -2.193 1.00 91.69 90 ALA A CA 1
ATOM 641 C C . ALA A 1 90 ? 11.942 7.294 -3.422 1.00 91.69 90 ALA A C 1
ATOM 643 O O . ALA A 1 90 ? 13.145 7.306 -3.688 1.00 91.69 90 ALA A O 1
ATOM 644 N N . VAL A 1 91 ? 11.045 7.986 -4.130 1.00 92.31 91 VAL A N 1
ATOM 645 C CA . VAL A 1 91 ? 11.393 8.866 -5.257 1.00 92.31 91 VAL A CA 1
ATOM 646 C C . VAL A 1 91 ? 12.262 10.035 -4.803 1.00 92.31 91 VAL A C 1
ATOM 648 O O . VAL A 1 91 ? 13.174 10.418 -5.525 1.00 92.31 91 VAL A O 1
ATOM 651 N N . SER A 1 92 ? 12.034 10.561 -3.600 1.00 91.19 92 SER A N 1
ATOM 652 C CA . SER A 1 92 ? 12.849 11.649 -3.045 1.00 91.19 92 SER A CA 1
ATOM 653 C C . SER A 1 92 ? 14.239 11.178 -2.596 1.00 91.19 92 SER A C 1
ATOM 655 O O . SER A 1 92 ? 15.187 11.958 -2.603 1.00 91.19 92 SER A O 1
ATOM 657 N N . SER A 1 93 ? 14.376 9.904 -2.214 1.00 86.81 93 SER A N 1
ATOM 658 C CA . SER A 1 93 ? 15.639 9.323 -1.732 1.00 86.81 93 SER A CA 1
ATOM 659 C C . SER A 1 93 ? 16.569 8.773 -2.822 1.00 86.81 93 SER A C 1
ATOM 661 O O . SER A 1 93 ? 17.722 8.459 -2.529 1.00 86.81 93 SER A O 1
ATOM 663 N N . ALA A 1 94 ? 16.090 8.625 -4.060 1.00 86.62 94 ALA A N 1
ATOM 664 C CA . ALA A 1 94 ? 16.833 7.978 -5.139 1.00 86.62 94 ALA A CA 1
ATOM 665 C C . ALA A 1 94 ? 16.794 8.787 -6.439 1.00 86.62 94 ALA A C 1
ATOM 667 O O . ALA A 1 94 ? 15.849 9.511 -6.734 1.00 86.62 94 ALA A O 1
ATOM 668 N N . ASN A 1 95 ? 17.837 8.633 -7.255 1.00 87.75 95 ASN A N 1
ATOM 669 C CA . ASN A 1 95 ? 17.977 9.381 -8.502 1.00 87.75 95 ASN A CA 1
ATOM 670 C C . ASN A 1 95 ? 17.314 8.638 -9.665 1.00 87.75 95 ASN A C 1
ATOM 672 O O . ASN A 1 95 ? 17.917 7.729 -10.249 1.00 87.75 95 ASN A O 1
ATOM 676 N N . PHE A 1 96 ? 16.098 9.058 -10.014 1.00 87.12 96 PHE A N 1
ATOM 677 C CA . PHE A 1 96 ? 15.345 8.534 -11.152 1.00 87.12 96 PHE A CA 1
ATOM 678 C C . PHE A 1 96 ? 15.608 9.321 -12.441 1.00 87.12 96 PHE A C 1
ATOM 680 O O . PHE A 1 96 ? 15.613 10.550 -12.441 1.00 87.12 96 PHE A O 1
ATOM 687 N N . THR A 1 97 ? 15.793 8.619 -13.562 1.00 84.75 97 THR A N 1
ATOM 688 C CA . THR A 1 97 ? 16.024 9.252 -14.881 1.00 84.75 97 THR A CA 1
ATOM 689 C C . THR A 1 97 ? 14.720 9.587 -15.618 1.00 84.75 97 THR A C 1
ATOM 691 O O . THR A 1 97 ? 14.703 10.407 -16.532 1.00 84.75 97 THR A O 1
ATOM 694 N N . ALA A 1 98 ? 13.616 8.952 -15.228 1.00 87.12 98 ALA A N 1
ATOM 695 C CA . ALA A 1 98 ? 12.282 9.123 -15.793 1.00 87.12 98 ALA A CA 1
ATOM 696 C C . ALA A 1 98 ? 11.229 8.760 -14.728 1.00 87.12 98 ALA A C 1
ATOM 698 O O . ALA A 1 98 ? 11.593 8.179 -13.701 1.00 87.12 98 ALA A O 1
ATOM 699 N N . PRO A 1 99 ? 9.929 9.042 -14.952 1.00 88.50 99 PRO A N 1
ATOM 700 C CA . PRO A 1 99 ? 8.878 8.544 -14.071 1.00 88.50 99 PRO A CA 1
ATOM 701 C C . PRO A 1 99 ? 9.007 7.020 -13.871 1.00 88.50 99 PRO A C 1
ATOM 703 O O . PRO A 1 99 ? 9.087 6.283 -14.864 1.00 88.50 99 PRO A O 1
ATOM 706 N N . PRO A 1 100 ? 9.058 6.534 -12.617 1.00 89.00 100 PRO A N 1
ATOM 707 C CA . PRO A 1 100 ? 9.449 5.161 -12.332 1.00 89.00 100 PRO A CA 1
ATOM 708 C C . PRO A 1 100 ? 8.413 4.161 -12.831 1.00 89.00 100 PRO A C 1
ATOM 710 O O . PRO A 1 100 ? 7.207 4.381 -12.754 1.00 89.00 100 PRO A O 1
ATOM 713 N N . VAL A 1 101 ? 8.875 3.000 -13.286 1.00 90.62 101 VAL A N 1
ATOM 714 C CA . VAL A 1 101 ? 7.994 1.839 -13.429 1.00 90.62 101 VAL A CA 1
ATOM 715 C C . VAL A 1 101 ? 7.604 1.347 -12.030 1.00 90.62 101 VAL A C 1
ATOM 717 O O . VAL A 1 101 ? 8.499 1.052 -11.243 1.00 90.62 101 VAL A O 1
ATOM 720 N N . LEU A 1 102 ? 6.312 1.190 -11.728 1.00 92.75 102 LEU A N 1
ATOM 721 C CA . LEU A 1 102 ? 5.862 0.725 -10.408 1.00 92.75 102 LEU A CA 1
ATOM 722 C C . LEU A 1 102 ? 5.419 -0.746 -10.407 1.00 92.75 102 LEU A C 1
ATOM 724 O O . LEU A 1 102 ? 4.667 -1.189 -11.283 1.00 92.75 102 LEU A O 1
ATOM 728 N N . SER A 1 103 ? 5.811 -1.486 -9.370 1.00 92.88 103 SER A N 1
ATOM 729 C CA . SER A 1 103 ? 5.152 -2.737 -8.963 1.00 92.88 103 SER A CA 1
ATOM 730 C C . SER A 1 103 ? 4.952 -2.813 -7.466 1.00 92.88 103 SER A C 1
ATOM 732 O O . SER A 1 103 ? 5.681 -2.176 -6.717 1.00 92.88 103 SER A O 1
ATOM 734 N N . ALA A 1 104 ? 3.999 -3.635 -7.037 1.00 93.94 104 ALA A N 1
ATOM 735 C CA . ALA A 1 104 ? 3.855 -4.021 -5.648 1.00 93.94 104 ALA A CA 1
ATOM 736 C C . ALA A 1 104 ? 3.677 -5.533 -5.507 1.00 93.94 104 ALA A C 1
ATOM 738 O O . ALA A 1 104 ? 2.865 -6.136 -6.220 1.00 93.94 104 ALA A O 1
ATOM 739 N N . SER A 1 105 ? 4.409 -6.131 -4.567 1.00 94.19 105 SER A N 1
ATOM 740 C CA . SER A 1 105 ? 4.105 -7.463 -4.077 1.00 94.19 105 SER A CA 1
ATOM 741 C C . SER A 1 105 ? 2.972 -7.403 -3.053 1.00 94.19 105 SER A C 1
ATOM 743 O O . SER A 1 105 ? 2.941 -6.522 -2.194 1.00 94.19 105 SER A O 1
ATOM 745 N N . ILE A 1 106 ? 2.022 -8.326 -3.175 1.00 94.44 106 ILE A N 1
ATOM 746 C CA . ILE A 1 106 ? 0.852 -8.449 -2.300 1.00 94.44 106 ILE A CA 1
ATOM 747 C C . ILE A 1 106 ? 0.855 -9.807 -1.594 1.00 94.44 106 ILE A C 1
ATOM 749 O O . ILE A 1 106 ? 1.344 -10.775 -2.184 1.00 94.44 106 ILE A O 1
ATOM 753 N N . PRO A 1 107 ? 0.270 -9.926 -0.390 1.00 92.69 107 PRO A N 1
ATOM 754 C CA . PRO A 1 107 ? 0.208 -11.199 0.319 1.00 92.69 107 PRO A CA 1
ATOM 755 C C . PRO A 1 107 ? -0.455 -12.304 -0.517 1.00 92.69 107 PRO A C 1
ATOM 757 O O . PRO A 1 107 ? -1.604 -12.167 -0.936 1.00 92.69 107 PRO A O 1
ATOM 760 N N . ALA A 1 108 ? 0.232 -13.428 -0.737 1.00 90.44 108 ALA A N 1
ATOM 761 C CA . ALA A 1 108 ? -0.260 -14.518 -1.590 1.00 9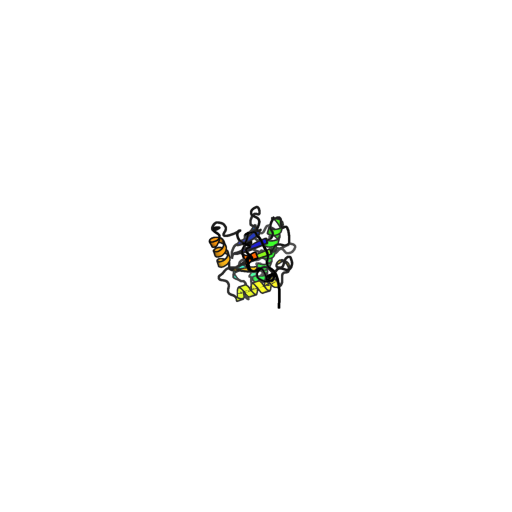0.44 108 ALA A CA 1
ATOM 762 C C . ALA A 1 108 ? -1.540 -15.194 -1.074 1.00 90.44 108 ALA A C 1
ATOM 764 O O . ALA A 1 108 ? -2.230 -15.861 -1.842 1.00 90.44 108 ALA A O 1
ATOM 765 N N . HIS A 1 109 ? -1.867 -15.026 0.210 1.00 90.06 109 HIS A N 1
ATOM 766 C CA . HIS A 1 109 ? -3.089 -15.559 0.810 1.00 90.06 109 HIS A CA 1
ATOM 767 C C . HIS A 1 109 ? -4.327 -14.684 0.553 1.00 90.06 109 HIS A C 1
ATOM 769 O O . HIS A 1 109 ? -5.436 -15.085 0.906 1.00 90.06 109 HIS A O 1
ATOM 775 N N . TRP A 1 110 ? -4.166 -13.482 -0.013 1.00 95.25 110 TRP A N 1
ATOM 776 C CA . TRP A 1 110 ? -5.302 -12.625 -0.330 1.00 95.25 110 TRP A CA 1
ATOM 777 C C . TRP A 1 110 ? -6.226 -13.275 -1.355 1.00 95.25 110 TRP A C 1
ATOM 779 O O . TRP A 1 110 ? -5.795 -13.811 -2.377 1.00 95.25 110 TRP A O 1
ATOM 789 N N . SER A 1 111 ? -7.529 -13.171 -1.097 1.00 95.88 111 SER A N 1
ATOM 790 C CA . SER A 1 111 ? -8.544 -13.643 -2.034 1.00 95.88 111 SER A CA 1
ATOM 791 C C . SER A 1 111 ? -8.516 -12.822 -3.334 1.00 95.88 111 SER A C 1
ATOM 793 O O . SER A 1 111 ? -8.169 -11.636 -3.305 1.00 95.88 111 SER A O 1
ATOM 795 N N . PRO A 1 112 ? -8.962 -13.375 -4.476 1.00 95.50 112 PRO A N 1
ATOM 796 C CA . PRO A 1 112 ? -9.095 -12.606 -5.714 1.00 95.50 112 PRO A CA 1
ATOM 797 C C . PRO A 1 112 ? -9.935 -11.326 -5.559 1.00 95.50 112 PRO A C 1
ATOM 799 O O . PRO A 1 112 ? -9.613 -10.317 -6.182 1.00 95.50 112 PRO A O 1
ATOM 802 N N . GLN A 1 113 ? -10.959 -11.347 -4.695 1.00 96.31 113 GLN A N 1
ATOM 803 C CA . GLN A 1 113 ? -11.805 -10.190 -4.382 1.00 96.31 113 GLN A CA 1
ATOM 804 C C . GLN A 1 113 ? -11.048 -9.101 -3.602 1.00 96.31 113 GLN A C 1
ATOM 806 O O . GLN A 1 113 ? -11.217 -7.907 -3.851 1.00 96.31 113 GLN A O 1
ATOM 811 N N . THR A 1 114 ? -10.178 -9.493 -2.672 1.00 96.75 114 THR A N 1
ATOM 812 C CA . THR A 1 114 ? -9.288 -8.565 -1.959 1.00 96.75 114 THR A CA 1
ATOM 813 C C . THR A 1 114 ? -8.350 -7.870 -2.948 1.00 96.75 114 THR A C 1
ATOM 815 O O . THR A 1 114 ? -8.217 -6.646 -2.937 1.00 96.75 114 THR A O 1
ATOM 818 N N . VAL A 1 115 ? -7.762 -8.638 -3.873 1.00 96.69 115 VAL A N 1
ATOM 819 C CA . VAL A 1 115 ? -6.879 -8.097 -4.916 1.00 96.69 115 VAL A CA 1
ATOM 820 C C . VAL A 1 115 ? -7.632 -7.192 -5.893 1.00 96.69 115 VAL A C 1
ATOM 822 O O . VAL A 1 115 ? -7.086 -6.172 -6.311 1.00 96.69 115 VAL A O 1
ATOM 825 N N . SER A 1 116 ? -8.868 -7.534 -6.278 1.00 97.12 116 SER A N 1
ATOM 826 C CA . SER A 1 116 ? -9.680 -6.673 -7.147 1.00 97.12 116 SER A CA 1
ATOM 827 C C . SER A 1 116 ? -10.044 -5.363 -6.458 1.00 97.12 116 SER A C 1
ATOM 829 O O . SER A 1 116 ? -9.876 -4.315 -7.062 1.00 97.12 116 SER A O 1
ATOM 831 N N . THR A 1 117 ? -10.419 -5.406 -5.177 1.00 97.69 117 THR A N 1
ATOM 832 C CA . THR A 1 117 ? -10.728 -4.203 -4.390 1.00 97.69 117 THR A CA 1
ATOM 833 C C . THR A 1 117 ? -9.529 -3.257 -4.314 1.00 97.69 117 THR A C 1
ATOM 835 O O . THR A 1 117 ? -9.676 -2.051 -4.508 1.00 97.69 117 THR A O 1
ATOM 838 N N . LEU A 1 118 ? -8.325 -3.792 -4.077 1.00 97.25 118 LEU A N 1
ATOM 839 C CA . LEU A 1 118 ? -7.113 -2.975 -4.103 1.00 97.25 118 LEU A CA 1
ATOM 840 C C . LEU A 1 118 ? -6.845 -2.401 -5.499 1.00 97.25 118 LEU A C 1
ATOM 842 O O . LEU A 1 118 ? -6.471 -1.238 -5.613 1.00 97.25 118 LEU A O 1
ATOM 846 N N . ARG A 1 119 ? -7.038 -3.192 -6.561 1.00 96.75 119 ARG A N 1
ATOM 847 C CA . ARG A 1 119 ? -6.871 -2.711 -7.939 1.00 96.75 119 ARG A CA 1
ATOM 848 C C . ARG A 1 119 ? -7.827 -1.554 -8.241 1.00 96.75 119 ARG A C 1
ATOM 850 O O . ARG A 1 119 ? -7.374 -0.521 -8.710 1.00 96.75 119 ARG A O 1
ATOM 857 N N . ASP A 1 120 ? -9.096 -1.673 -7.864 1.00 96.81 120 ASP A N 1
ATOM 858 C CA . ASP A 1 120 ? -10.087 -0.608 -8.046 1.00 96.81 120 ASP A CA 1
ATOM 859 C C . ASP A 1 120 ? -9.718 0.670 -7.275 1.00 96.81 120 ASP A C 1
ATOM 861 O O . ASP A 1 120 ? -9.988 1.780 -7.736 1.00 96.81 120 ASP A O 1
ATOM 865 N N . ALA A 1 121 ? -9.101 0.536 -6.096 1.00 96.38 121 ALA A N 1
ATOM 866 C CA . ALA A 1 121 ? -8.597 1.672 -5.328 1.00 96.38 121 ALA A CA 1
ATOM 867 C C . ALA A 1 121 ? -7.370 2.318 -5.996 1.00 96.38 121 ALA A C 1
ATOM 869 O O . ALA A 1 121 ? -7.301 3.542 -6.090 1.00 96.38 121 ALA A O 1
ATOM 870 N N . ILE A 1 122 ? -6.437 1.507 -6.506 1.00 96.62 122 ILE A N 1
ATOM 871 C CA . ILE A 1 122 ? -5.253 1.968 -7.247 1.00 96.62 122 ILE A CA 1
ATOM 872 C C . ILE A 1 122 ? -5.663 2.756 -8.494 1.00 96.62 122 ILE A C 1
ATOM 874 O O . ILE A 1 122 ? -5.104 3.816 -8.768 1.00 96.62 122 ILE A O 1
ATOM 878 N N . ASP A 1 123 ? -6.675 2.285 -9.217 1.00 94.81 123 ASP A N 1
ATOM 879 C CA . ASP A 1 123 ? -7.115 2.876 -10.486 1.00 94.81 123 ASP A CA 1
ATOM 880 C C . ASP A 1 123 ? -7.680 4.293 -10.325 1.00 94.81 123 ASP A C 1
ATOM 882 O O . ASP A 1 123 ? -7.707 5.071 -11.278 1.00 94.81 123 ASP A O 1
ATOM 886 N N . ARG A 1 124 ? -8.085 4.660 -9.105 1.00 93.75 124 ARG A N 1
ATOM 887 C CA . ARG A 1 124 ? -8.587 5.998 -8.761 1.00 93.75 124 ARG A CA 1
ATOM 888 C C . ARG A 1 124 ? -7.480 6.992 -8.416 1.00 93.75 124 ARG A C 1
ATOM 890 O O . ARG A 1 124 ? -7.771 8.175 -8.260 1.00 93.75 124 ARG A O 1
ATOM 897 N N . VAL A 1 125 ? -6.233 6.540 -8.278 1.00 93.44 125 VAL A N 1
ATOM 898 C CA . VAL A 1 125 ? -5.116 7.361 -7.801 1.00 93.44 125 VAL A CA 1
ATOM 899 C C . VAL A 1 125 ? -4.084 7.540 -8.925 1.00 93.44 125 VAL A C 1
ATOM 901 O O . VAL A 1 125 ? -3.298 6.630 -9.203 1.00 93.44 125 VAL A O 1
ATOM 904 N N . PRO A 1 126 ? -4.002 8.733 -9.550 1.00 89.06 126 PRO A N 1
ATOM 905 C CA . PRO A 1 126 ? -3.084 8.993 -10.666 1.00 89.06 126 PRO A CA 1
ATOM 906 C C . PRO A 1 126 ? -1.603 8.752 -10.342 1.00 89.06 126 PRO A C 1
ATOM 908 O O . PRO A 1 126 ? -0.818 8.422 -11.230 1.00 89.06 126 PRO A O 1
ATOM 911 N N . ALA A 1 127 ? -1.218 8.875 -9.066 1.00 89.62 127 ALA A N 1
ATOM 912 C CA . ALA A 1 127 ? 0.149 8.637 -8.602 1.00 89.62 127 ALA A CA 1
ATOM 913 C C . ALA A 1 127 ? 0.640 7.196 -8.852 1.00 89.62 127 ALA A C 1
ATOM 915 O O . ALA A 1 127 ? 1.846 6.967 -8.894 1.00 89.62 127 ALA A O 1
ATOM 916 N N . PHE A 1 128 ? -0.266 6.234 -9.064 1.00 94.50 128 PHE A N 1
ATOM 917 C CA . PHE A 1 128 ? 0.087 4.852 -9.400 1.00 94.50 128 PHE A CA 1
ATOM 918 C C . PHE A 1 128 ? 0.172 4.568 -10.900 1.00 94.50 128 PHE A C 1
ATOM 920 O O . PHE A 1 128 ? 0.393 3.422 -11.288 1.00 94.50 128 PHE A O 1
ATOM 927 N N . ALA A 1 129 ? 0.022 5.582 -11.754 1.00 92.56 129 ALA A N 1
ATOM 928 C CA . ALA A 1 129 ? 0.233 5.462 -13.192 1.00 92.56 129 ALA A CA 1
ATOM 929 C C . ALA A 1 129 ? 1.271 6.474 -13.726 1.00 92.56 129 ALA A C 1
ATOM 931 O O . ALA A 1 129 ? 0.999 7.165 -14.716 1.00 92.56 129 ALA A O 1
ATOM 932 N N . PRO A 1 130 ? 2.468 6.592 -13.112 1.00 87.25 130 PRO A N 1
ATOM 933 C CA . PRO A 1 130 ? 3.493 7.516 -13.586 1.00 87.25 130 PRO A CA 1
ATOM 934 C C . PRO A 1 130 ? 3.868 7.202 -15.041 1.00 87.25 130 PRO A C 1
ATOM 936 O O . PRO A 1 130 ? 4.089 6.051 -15.425 1.00 87.25 130 PRO A O 1
ATOM 939 N N . GLY A 1 131 ? 3.893 8.238 -15.883 1.00 84.88 131 GLY A N 1
ATOM 940 C CA . GLY A 1 131 ? 4.145 8.080 -17.320 1.00 84.88 131 GLY A CA 1
ATOM 941 C C . GLY A 1 131 ? 3.080 7.255 -18.060 1.00 84.88 131 GLY A C 1
ATOM 942 O O . GLY A 1 131 ? 3.392 6.649 -19.082 1.00 84.88 131 GLY A O 1
ATOM 943 N N . GLY A 1 132 ? 1.849 7.180 -17.538 1.00 87.19 132 GLY A N 1
ATOM 944 C CA . GLY A 1 132 ? 0.732 6.456 -18.157 1.00 87.19 132 GLY A CA 1
ATOM 945 C C . GLY A 1 132 ? 0.787 4.937 -17.980 1.00 87.19 132 GLY A C 1
ATOM 946 O O . GLY A 1 132 ? 0.005 4.214 -18.594 1.00 87.19 132 GLY A O 1
ATOM 947 N N . ARG A 1 133 ? 1.705 4.431 -17.149 1.00 89.06 133 ARG A N 1
ATOM 948 C CA . ARG A 1 133 ? 1.854 2.999 -16.893 1.00 89.06 133 ARG A CA 1
ATOM 949 C C . ARG A 1 133 ? 1.421 2.656 -15.481 1.00 89.06 133 ARG A C 1
ATOM 951 O O . ARG A 1 133 ? 2.106 2.976 -14.517 1.00 89.06 133 ARG A O 1
ATOM 958 N N . GLN A 1 134 ? 0.301 1.954 -15.408 1.00 89.50 134 GLN A N 1
ATOM 959 C CA . GLN A 1 134 ? -0.315 1.501 -14.170 1.00 89.50 134 GLN A CA 1
ATOM 960 C C . GLN A 1 134 ? 0.606 0.570 -13.364 1.00 89.50 134 GLN A C 1
ATOM 962 O O . GLN A 1 134 ? 1.320 -0.273 -13.925 1.00 89.50 134 GLN A O 1
ATOM 967 N N . LEU A 1 135 ? 0.548 0.712 -12.041 1.00 93.12 135 LEU A N 1
ATOM 968 C CA . LEU A 1 135 ? 1.226 -0.135 -11.070 1.00 93.12 135 LEU A CA 1
ATOM 969 C C . LEU A 1 135 ? 0.813 -1.601 -11.239 1.00 93.12 135 LEU A C 1
ATOM 971 O O . LEU A 1 135 ? -0.369 -1.942 -11.284 1.00 93.12 135 LEU A O 1
ATOM 975 N N . LYS A 1 136 ? 1.806 -2.492 -11.300 1.00 92.62 136 LYS A N 1
ATOM 976 C CA . LYS A 1 136 ? 1.573 -3.938 -11.415 1.00 92.62 136 LYS A CA 1
ATOM 977 C C . LYS A 1 136 ? 1.526 -4.606 -10.044 1.00 92.62 136 LYS A C 1
ATOM 979 O O . LYS A 1 136 ? 2.466 -4.470 -9.269 1.00 92.62 136 LYS A O 1
ATOM 984 N N . LEU A 1 137 ? 0.481 -5.392 -9.788 1.00 94.00 137 LEU A N 1
ATOM 985 C CA . LEU A 1 137 ? 0.370 -6.239 -8.596 1.00 94.00 137 LEU A CA 1
ATOM 986 C C . LEU A 1 137 ? 0.893 -7.651 -8.879 1.00 94.00 137 LEU A C 1
ATOM 988 O O . LEU A 1 137 ? 0.528 -8.255 -9.891 1.00 94.00 137 LEU A O 1
ATOM 992 N N . ILE A 1 138 ? 1.722 -8.180 -7.980 1.00 90.94 138 ILE A N 1
ATOM 993 C CA . ILE A 1 138 ? 2.335 -9.512 -8.084 1.00 90.94 138 ILE A CA 1
ATOM 994 C C . ILE A 1 138 ? 2.201 -10.217 -6.725 1.00 90.94 138 ILE A C 1
ATOM 996 O O . ILE A 1 138 ? 2.459 -9.592 -5.707 1.00 90.94 138 ILE A O 1
ATOM 1000 N N . PRO A 1 139 ? 1.822 -11.500 -6.642 1.00 92.00 139 PRO A N 1
ATOM 1001 C CA . PRO A 1 139 ? 1.867 -12.221 -5.369 1.00 92.00 139 PRO A CA 1
ATOM 1002 C C . PRO A 1 139 ? 3.293 -12.291 -4.798 1.00 92.00 139 PRO A C 1
ATOM 1004 O O . PRO A 1 139 ? 4.240 -12.597 -5.525 1.00 92.00 139 PRO A O 1
ATOM 1007 N N . ASP A 1 140 ? 3.454 -12.056 -3.500 1.00 85.50 140 ASP A N 1
ATOM 1008 C CA . ASP A 1 140 ? 4.739 -12.097 -2.792 1.00 85.50 140 ASP A CA 1
ATOM 1009 C C . ASP A 1 140 ? 5.444 -13.458 -2.900 1.00 85.50 140 ASP A C 1
ATOM 1011 O O . ASP A 1 140 ? 6.645 -13.500 -3.145 1.00 85.50 140 ASP A O 1
ATOM 1015 N N . ALA A 1 141 ? 4.706 -14.570 -2.846 1.00 86.12 141 ALA A N 1
ATOM 1016 C CA . ALA A 1 141 ? 5.248 -15.914 -3.034 1.00 86.12 141 ALA A CA 1
ATOM 1017 C C . ALA A 1 141 ? 5.895 -16.088 -4.418 1.00 86.12 141 ALA A C 1
ATOM 1019 O O . ALA A 1 141 ? 6.926 -16.747 -4.554 1.00 86.12 141 ALA A O 1
ATOM 1020 N N . ARG A 1 142 ? 5.316 -15.458 -5.450 1.00 86.56 142 ARG A N 1
ATOM 1021 C CA . ARG A 1 142 ? 5.891 -15.444 -6.797 1.00 86.56 142 ARG A CA 1
ATOM 1022 C C . ARG A 1 142 ? 7.146 -14.577 -6.841 1.00 86.56 142 ARG A C 1
ATOM 1024 O O . ARG A 1 142 ? 8.154 -15.030 -7.374 1.00 86.56 142 ARG A O 1
ATOM 1031 N N . ALA A 1 143 ? 7.096 -13.386 -6.248 1.00 77.94 143 ALA A N 1
ATOM 1032 C CA . ALA A 1 143 ? 8.255 -12.501 -6.162 1.00 77.94 143 ALA A CA 1
ATOM 1033 C C . ALA A 1 143 ? 9.433 -13.177 -5.429 1.00 77.94 143 ALA A C 1
ATOM 1035 O O . ALA A 1 143 ? 10.570 -13.123 -5.894 1.00 77.94 143 ALA A O 1
ATOM 1036 N N . ALA A 1 144 ? 9.159 -13.886 -4.331 1.00 77.06 144 ALA A N 1
ATOM 1037 C CA . ALA A 1 144 ? 10.155 -14.628 -3.565 1.00 77.06 144 ALA 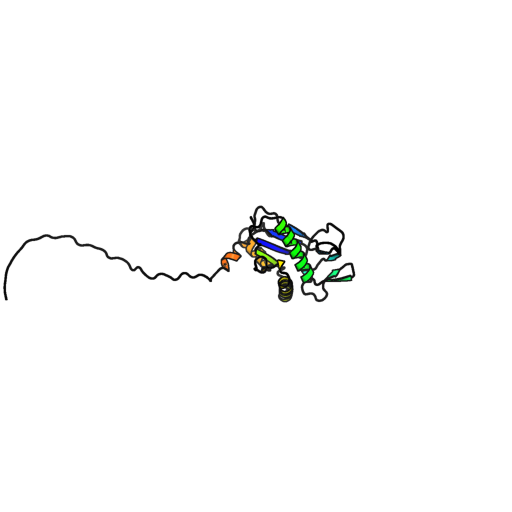A CA 1
ATOM 1038 C C . ALA A 1 144 ? 10.745 -15.810 -4.354 1.00 77.06 144 ALA A C 1
ATOM 1040 O O . ALA A 1 144 ? 11.962 -16.005 -4.356 1.00 77.06 144 ALA A O 1
ATOM 1041 N N . LEU A 1 145 ? 9.905 -16.580 -5.056 1.00 81.19 145 LEU A N 1
ATOM 1042 C CA . LEU A 1 145 ? 10.360 -17.681 -5.909 1.00 81.19 145 LEU A CA 1
ATOM 1043 C C . LEU A 1 145 ? 11.267 -17.182 -7.040 1.00 81.19 145 LEU A C 1
ATOM 1045 O O . LEU A 1 145 ? 12.309 -17.778 -7.305 1.00 81.19 145 LEU A O 1
ATOM 1049 N N . GLU A 1 146 ? 10.884 -16.087 -7.693 1.00 73.31 146 GLU A N 1
ATOM 1050 C CA . GLU A 1 146 ? 11.662 -15.477 -8.773 1.00 73.31 146 GLU A CA 1
ATOM 1051 C C . GLU A 1 146 ? 13.010 -14.939 -8.252 1.00 73.31 146 GLU A C 1
ATOM 1053 O O . GLU A 1 146 ? 14.043 -15.155 -8.891 1.00 73.31 146 GLU A O 1
ATOM 1058 N N . ALA A 1 147 ? 13.041 -14.340 -7.055 1.00 68.50 147 ALA A N 1
ATOM 1059 C CA . ALA A 1 147 ? 14.283 -13.913 -6.403 1.00 68.50 147 ALA A CA 1
ATOM 1060 C C . ALA A 1 147 ? 15.216 -15.095 -6.067 1.00 68.50 147 ALA A C 1
ATOM 1062 O O . ALA A 1 147 ? 16.434 -15.017 -6.275 1.00 68.50 147 ALA A O 1
ATOM 1063 N N . LEU A 1 148 ? 14.652 -16.211 -5.590 1.00 74.75 148 LEU A N 1
ATOM 1064 C CA . LEU A 1 148 ? 15.403 -17.429 -5.284 1.00 74.75 148 LEU A CA 1
ATOM 1065 C C . LEU A 1 148 ? 15.970 -18.086 -6.548 1.00 74.75 148 LEU A C 1
ATOM 1067 O O . LEU A 1 148 ? 17.155 -18.419 -6.578 1.00 74.75 148 LEU A O 1
ATOM 1071 N N . ALA A 1 149 ? 15.147 -18.242 -7.591 1.00 75.62 149 ALA A N 1
ATOM 1072 C CA . ALA A 1 149 ? 15.536 -18.854 -8.865 1.00 75.62 149 ALA A CA 1
ATOM 1073 C C . ALA A 1 149 ? 16.730 -18.141 -9.512 1.00 75.62 149 ALA A C 1
ATOM 1075 O O . ALA A 1 149 ? 17.522 -18.742 -10.233 1.00 75.62 149 ALA A O 1
ATOM 1076 N N . ALA A 1 150 ? 16.889 -16.861 -9.206 1.00 70.94 150 ALA A N 1
ATOM 1077 C CA . ALA A 1 150 ? 17.983 -16.060 -9.691 1.00 70.94 150 ALA A CA 1
ATOM 1078 C C . ALA A 1 150 ? 19.246 -16.044 -8.808 1.00 70.94 150 ALA A C 1
ATOM 1080 O O . ALA A 1 150 ? 20.140 -15.219 -9.021 1.00 70.94 150 ALA A O 1
ATOM 1081 N N . GLY A 1 151 ? 19.327 -16.916 -7.799 1.00 56.19 151 GLY A N 1
ATOM 1082 C CA . GLY A 1 151 ? 20.494 -17.036 -6.922 1.00 56.19 151 GLY A CA 1
ATOM 1083 C C . GLY A 1 151 ? 20.658 -15.873 -5.940 1.00 56.19 151 GLY A C 1
ATOM 1084 O O . GLY A 1 151 ? 21.750 -15.656 -5.418 1.00 56.19 151 GLY A O 1
ATOM 1085 N N . ARG A 1 152 ? 19.590 -15.108 -5.678 1.00 52.91 152 ARG A N 1
ATOM 1086 C CA . ARG A 1 152 ? 19.609 -13.921 -4.808 1.00 52.91 152 ARG A CA 1
ATOM 1087 C C . ARG A 1 152 ? 18.771 -14.123 -3.542 1.00 52.91 152 ARG A C 1
ATOM 1089 O O . ARG A 1 152 ? 18.032 -13.243 -3.124 1.00 52.91 152 ARG A O 1
ATOM 1096 N N . ALA A 1 153 ? 18.937 -15.281 -2.895 1.00 44.97 153 ALA A N 1
ATOM 1097 C CA . ALA A 1 153 ? 18.226 -15.662 -1.666 1.00 44.97 153 ALA A CA 1
ATOM 1098 C C . ALA A 1 153 ? 18.452 -14.709 -0.468 1.00 44.97 153 ALA A C 1
ATOM 1100 O O . ALA A 1 153 ? 17.661 -14.708 0.468 1.00 44.97 153 ALA A O 1
ATOM 1101 N N . HIS A 1 154 ? 19.505 -13.883 -0.499 1.00 47.72 154 HIS A N 1
ATOM 1102 C CA . HIS A 1 154 ? 19.804 -12.876 0.528 1.00 47.72 154 HIS A CA 1
ATOM 110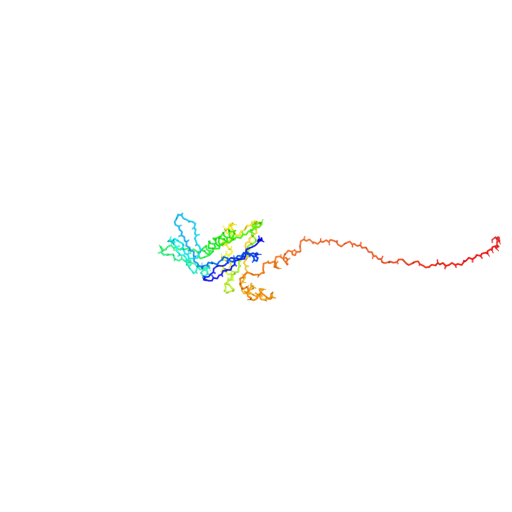3 C C . HIS A 1 154 ? 19.115 -11.516 0.285 1.00 47.72 154 HIS A C 1
ATOM 1105 O O . HIS A 1 154 ? 19.288 -10.599 1.081 1.00 47.72 154 HIS A O 1
ATOM 1111 N N . LEU A 1 155 ? 18.329 -11.382 -0.790 1.00 41.00 155 LEU A N 1
ATOM 1112 C CA . LEU A 1 155 ? 17.592 -10.172 -1.165 1.00 41.00 155 LEU A CA 1
ATOM 1113 C C . LEU A 1 155 ? 16.106 -10.514 -1.344 1.00 41.00 155 LEU A C 1
ATOM 1115 O O . LEU A 1 155 ? 15.560 -10.457 -2.441 1.00 41.00 155 LEU A O 1
ATOM 1119 N N . ILE A 1 156 ? 15.433 -10.874 -0.244 1.00 44.09 156 ILE A N 1
ATOM 1120 C CA . ILE A 1 156 ? 13.953 -10.951 -0.185 1.00 44.09 156 ILE A CA 1
ATOM 1121 C C . ILE A 1 156 ? 13.324 -9.549 -0.347 1.00 44.09 156 ILE A C 1
ATOM 1123 O O . ILE A 1 156 ? 12.134 -9.392 -0.603 1.00 44.09 156 ILE A O 1
ATOM 1127 N N . VAL A 1 157 ? 14.155 -8.514 -0.302 1.00 45.53 157 VAL A N 1
ATOM 1128 C CA . VAL A 1 157 ? 13.847 -7.151 -0.702 1.00 45.53 157 VAL A CA 1
ATOM 1129 C C . VAL A 1 157 ? 14.964 -6.755 -1.666 1.00 45.53 157 VAL A C 1
ATOM 1131 O O . VAL A 1 157 ? 16.124 -6.975 -1.337 1.00 45.53 157 VAL A O 1
ATOM 1134 N N . ALA A 1 158 ? 14.653 -6.179 -2.827 1.00 42.03 158 ALA A N 1
ATOM 1135 C CA . ALA A 1 158 ? 15.643 -5.570 -3.726 1.00 42.03 158 ALA A CA 1
ATOM 1136 C C . ALA A 1 158 ? 16.459 -6.479 -4.665 1.00 42.03 158 ALA A C 1
ATOM 1138 O O . ALA A 1 158 ? 17.676 -6.345 -4.758 1.00 42.03 158 ALA A O 1
ATOM 1139 N N . SER A 1 159 ? 15.833 -7.342 -5.469 1.00 42.53 159 SER A N 1
ATOM 1140 C CA . SER A 1 159 ? 16.439 -7.689 -6.763 1.00 42.53 159 SER A CA 1
ATOM 1141 C C . SER A 1 159 ? 15.463 -8.404 -7.684 1.00 42.53 159 SER A C 1
ATOM 1143 O O . SER A 1 159 ? 14.752 -9.282 -7.227 1.00 42.53 159 SER A O 1
ATOM 1145 N N . TRP A 1 160 ? 15.527 -8.115 -8.984 1.00 39.53 160 TRP A N 1
ATOM 1146 C CA . TRP A 1 160 ? 14.737 -8.702 -10.088 1.00 39.53 160 TRP A CA 1
ATOM 1147 C C . TRP A 1 160 ? 13.502 -7.943 -10.534 1.00 39.53 160 TRP A C 1
ATOM 1149 O O . TRP A 1 160 ? 12.408 -8.472 -10.683 1.00 39.53 160 TRP A O 1
ATOM 1159 N N . TRP A 1 161 ? 13.760 -6.696 -10.904 1.00 40.09 161 TRP A N 1
ATOM 1160 C CA . TRP A 1 161 ? 12.868 -5.915 -11.737 1.00 40.09 161 TRP A CA 1
ATOM 1161 C C . TRP A 1 161 ? 13.170 -5.997 -13.253 1.00 40.09 161 TRP A C 1
ATOM 1163 O O . TRP A 1 161 ? 12.259 -5.859 -14.065 1.00 40.09 161 TRP A O 1
ATOM 1173 N N . CYS A 1 162 ? 14.399 -6.307 -13.688 1.00 39.12 162 CYS A N 1
ATOM 1174 C CA . CYS A 1 162 ? 14.736 -6.241 -15.124 1.00 39.12 162 CYS A CA 1
ATOM 1175 C C . CYS A 1 162 ? 14.215 -7.404 -15.994 1.00 39.12 162 CYS A C 1
ATOM 1177 O O . CYS A 1 162 ? 13.805 -7.171 -17.127 1.00 39.12 162 CYS A O 1
ATOM 1179 N N . ALA A 1 163 ? 14.171 -8.649 -15.513 1.00 40.66 163 ALA A N 1
ATOM 1180 C CA . ALA A 1 163 ? 13.953 -9.790 -16.419 1.00 40.66 163 ALA A CA 1
ATOM 1181 C C . ALA A 1 163 ? 12.488 -10.041 -16.822 1.00 40.66 163 ALA A C 1
ATOM 1183 O O . ALA A 1 163 ? 12.218 -10.676 -17.839 1.00 40.66 163 ALA A O 1
ATOM 1184 N N . ILE A 1 164 ? 11.523 -9.522 -16.057 1.00 43.25 164 ILE A N 1
ATOM 1185 C CA . ILE A 1 164 ? 10.085 -9.723 -16.326 1.00 43.25 164 ILE A CA 1
ATOM 1186 C C . ILE A 1 164 ? 9.519 -8.625 -17.244 1.00 43.25 164 ILE A C 1
ATOM 1188 O O . ILE A 1 164 ? 8.468 -8.805 -17.864 1.00 43.25 164 ILE A O 1
ATOM 1192 N N . TRP A 1 165 ? 10.230 -7.506 -17.405 1.00 40.69 165 TRP A N 1
ATOM 1193 C CA . TRP A 1 165 ? 9.857 -6.461 -18.358 1.00 40.69 165 TRP A CA 1
ATOM 1194 C C . TRP A 1 165 ? 10.205 -6.836 -19.811 1.00 40.69 165 TRP A C 1
ATOM 1196 O O . TRP A 1 165 ? 9.385 -6.615 -20.702 1.00 40.69 165 TRP A O 1
ATOM 1206 N N . GLU A 1 166 ? 11.342 -7.492 -20.063 1.00 40.53 166 GLU A N 1
ATOM 1207 C CA . GLU A 1 166 ? 11.751 -7.875 -21.428 1.00 40.53 166 GLU A CA 1
ATOM 1208 C C . GLU A 1 166 ? 10.937 -9.042 -22.009 1.00 40.53 166 GLU A C 1
ATOM 1210 O O . GLU A 1 166 ? 10.628 -9.045 -23.199 1.00 40.53 166 GLU A O 1
ATOM 1215 N N . ALA A 1 167 ? 10.479 -9.985 -21.181 1.00 32.81 167 ALA A N 1
ATOM 1216 C CA . ALA A 1 167 ? 9.754 -11.165 -21.661 1.00 32.81 167 ALA A CA 1
ATOM 1217 C C . ALA A 1 167 ? 8.309 -10.883 -22.130 1.00 32.81 167 ALA A C 1
ATOM 1219 O O . ALA A 1 167 ? 7.741 -11.677 -22.880 1.00 32.81 167 ALA A O 1
ATOM 1220 N N . ARG A 1 168 ? 7.694 -9.757 -21.730 1.00 36.91 168 ARG A N 1
ATOM 1221 C CA . ARG A 1 168 ? 6.328 -9.379 -22.161 1.00 36.91 168 ARG A CA 1
ATOM 1222 C C . ARG A 1 168 ? 6.287 -8.234 -23.174 1.00 36.91 168 ARG A C 1
ATOM 1224 O O . ARG A 1 168 ? 5.249 -8.035 -23.795 1.00 36.91 168 ARG A O 1
ATOM 1231 N N . ALA A 1 169 ? 7.427 -7.584 -23.429 1.00 35.78 169 ALA A N 1
ATOM 1232 C CA . ALA A 1 169 ? 7.693 -6.843 -24.667 1.00 35.78 169 ALA A CA 1
ATOM 1233 C C . ALA A 1 169 ? 7.982 -7.780 -25.859 1.00 35.78 169 ALA A C 1
ATOM 1235 O O . ALA A 1 169 ? 8.560 -7.379 -26.870 1.00 35.78 169 ALA A O 1
ATOM 1236 N N . ALA A 1 170 ? 7.536 -9.033 -25.755 1.00 35.16 170 ALA A N 1
ATOM 1237 C CA . ALA A 1 170 ? 7.184 -9.848 -26.888 1.00 35.16 170 ALA A CA 1
ATOM 1238 C C . ALA A 1 170 ? 6.554 -9.009 -28.017 1.00 35.16 170 ALA A C 1
ATOM 1240 O O . ALA A 1 170 ? 5.772 -8.078 -27.813 1.00 35.16 170 ALA A O 1
ATOM 1241 N N . ALA A 1 171 ? 6.787 -9.493 -29.226 1.00 40.09 171 ALA A N 1
ATOM 1242 C CA . ALA A 1 171 ? 5.648 -9.753 -30.091 1.00 40.09 171 ALA A CA 1
ATOM 1243 C C . ALA A 1 171 ? 4.888 -8.541 -30.657 1.00 40.09 171 ALA A C 1
ATOM 1245 O O . ALA A 1 171 ? 3.743 -8.702 -31.063 1.00 40.09 171 ALA A O 1
ATOM 1246 N N . SER A 1 172 ? 5.528 -7.374 -30.805 1.00 41.19 172 SER A N 1
ATOM 1247 C CA . SER A 1 172 ? 4.999 -6.308 -31.683 1.00 41.19 172 SER A CA 1
ATOM 1248 C C . SER A 1 172 ? 5.908 -5.889 -32.845 1.00 41.19 172 SER A C 1
ATOM 1250 O O . SER A 1 172 ? 5.492 -5.075 -33.664 1.00 41.19 172 SER A O 1
ATOM 1252 N N . ARG A 1 173 ? 7.110 -6.463 -33.007 1.00 37.34 173 ARG A N 1
ATOM 1253 C CA . ARG A 1 173 ? 7.944 -6.220 -34.200 1.00 37.34 173 ARG A CA 1
ATOM 1254 C C . ARG A 1 173 ? 8.568 -7.506 -34.739 1.00 37.34 173 ARG A C 1
ATOM 1256 O O . ARG A 1 173 ? 9.640 -7.915 -34.313 1.00 37.34 173 ARG A O 1
ATOM 1263 N N . SER A 1 174 ? 7.892 -8.125 -35.704 1.00 48.28 174 SER A N 1
ATOM 1264 C CA . SER A 1 174 ? 8.499 -9.088 -36.628 1.00 48.28 174 SER A CA 1
ATOM 1265 C C . SER A 1 174 ? 9.210 -8.332 -37.756 1.00 48.28 174 SER A C 1
ATOM 1267 O O . SER A 1 174 ? 8.560 -7.514 -38.407 1.00 48.28 174 SER A O 1
ATOM 1269 N N . PRO A 1 175 ? 10.483 -8.612 -38.075 1.00 43.75 175 PRO A N 1
ATOM 1270 C CA . PRO A 1 175 ? 11.025 -8.296 -39.384 1.00 43.75 175 PRO A CA 1
ATOM 1271 C C . PRO A 1 175 ? 10.770 -9.467 -40.339 1.00 43.75 175 PRO A C 1
ATOM 1273 O O . PRO A 1 175 ? 11.067 -10.628 -40.054 1.00 43.75 175 PRO A O 1
ATOM 1276 N N . MET A 1 176 ? 10.190 -9.133 -41.484 1.00 41.28 176 MET A N 1
ATOM 1277 C CA . MET A 1 176 ? 9.968 -10.003 -42.630 1.00 41.28 176 MET A CA 1
ATOM 1278 C C . MET A 1 176 ? 11.299 -10.595 -43.124 1.00 41.28 176 MET A C 1
ATOM 1280 O O . MET A 1 176 ? 12.296 -9.890 -43.262 1.00 41.28 176 MET A O 1
ATOM 1284 N N . ARG A 1 177 ? 11.312 -11.904 -43.387 1.00 41.44 177 ARG A N 1
ATOM 1285 C CA . ARG A 1 177 ? 12.450 -12.662 -43.932 1.00 41.44 177 ARG A CA 1
ATOM 1286 C C . ARG A 1 177 ? 12.741 -12.182 -45.366 1.00 41.44 177 ARG A C 1
ATOM 1288 O O . ARG A 1 177 ? 11.830 -12.289 -46.188 1.00 41.44 177 ARG A O 1
ATOM 1295 N N . PRO A 1 178 ? 13.953 -11.732 -45.739 1.00 45.16 178 PRO A N 1
ATOM 1296 C CA . PRO A 1 178 ? 14.298 -11.654 -47.149 1.00 45.16 178 PRO A CA 1
ATOM 1297 C C . PRO A 1 178 ? 14.528 -13.077 -47.674 1.00 45.16 178 PRO A C 1
ATOM 1299 O O . PRO A 1 178 ? 15.255 -13.883 -47.087 1.00 45.16 178 PRO A O 1
ATOM 1302 N N . ALA A 1 179 ? 13.846 -13.404 -48.766 1.00 52.09 179 ALA A N 1
ATOM 1303 C CA . ALA A 1 179 ? 14.102 -14.602 -49.543 1.00 52.09 179 ALA A CA 1
ATOM 1304 C C . ALA A 1 179 ? 15.387 -14.416 -50.364 1.00 52.09 179 ALA A C 1
ATOM 1306 O O . ALA A 1 179 ? 15.562 -13.381 -51.000 1.00 52.09 179 ALA A O 1
ATOM 1307 N N . GLY A 1 180 ? 16.235 -15.446 -50.408 1.00 46.19 180 GLY A N 1
ATOM 1308 C CA . GLY A 1 180 ? 17.189 -15.630 -51.503 1.00 46.19 180 GLY A CA 1
ATOM 1309 C C . GLY A 1 180 ? 18.649 -15.794 -51.091 1.00 46.19 180 GLY A C 1
ATOM 1310 O O . GLY A 1 180 ? 19.335 -14.834 -50.765 1.00 46.19 180 GLY A O 1
ATOM 1311 N N . SER A 1 181 ? 19.151 -17.023 -51.196 1.00 42.34 181 SER A N 1
ATOM 1312 C CA . SER A 1 181 ? 20.390 -17.316 -51.935 1.00 42.34 181 SER A CA 1
ATOM 1313 C C . SER A 1 181 ? 20.615 -18.829 -51.972 1.00 42.34 181 SER A C 1
ATOM 1315 O O . SER A 1 181 ? 21.060 -19.452 -51.010 1.00 42.34 181 SER A O 1
ATOM 1317 N N . SER A 1 182 ? 20.272 -19.442 -53.105 1.00 46.28 182 SER A N 1
ATOM 1318 C CA . SER A 1 182 ? 20.714 -20.790 -53.445 1.00 46.28 182 SER A CA 1
ATOM 1319 C C . SER A 1 182 ? 22.118 -20.749 -54.048 1.00 46.28 182 SER A C 1
ATOM 1321 O O . SER A 1 182 ? 22.461 -19.907 -54.873 1.00 46.28 182 SER A O 1
ATOM 1323 N N . ARG A 1 183 ? 22.895 -21.710 -53.572 1.00 43.06 183 ARG A N 1
ATOM 1324 C CA . ARG A 1 183 ? 24.306 -22.028 -53.764 1.00 43.06 183 ARG A CA 1
ATOM 1325 C C . ARG A 1 183 ? 24.780 -22.228 -55.218 1.00 43.06 183 ARG A C 1
ATOM 1327 O O . ARG A 1 183 ? 24.133 -22.906 -56.004 1.00 43.06 183 ARG A O 1
ATOM 1334 N N . SER A 1 184 ? 26.021 -21.776 -55.432 1.00 43.44 184 SER A N 1
ATOM 1335 C CA . SER A 1 184 ? 27.155 -22.430 -56.122 1.00 43.44 184 SER A CA 1
ATOM 1336 C C . SER A 1 184 ? 27.081 -22.770 -57.616 1.00 43.44 184 SER A C 1
ATOM 1338 O O . SER A 1 184 ? 26.634 -23.850 -57.990 1.00 43.44 184 SER A O 1
ATOM 1340 N N . GLY A 1 185 ? 27.746 -21.940 -58.428 1.00 39.50 185 GLY A N 1
ATOM 1341 C CA . GLY A 1 185 ? 28.468 -22.387 -59.622 1.00 39.50 185 GLY A CA 1
ATOM 1342 C C . GLY A 1 185 ? 29.931 -22.703 -59.275 1.00 39.50 185 GLY A C 1
ATOM 1343 O O . GLY A 1 185 ? 30.596 -21.904 -58.616 1.00 39.50 185 GLY A O 1
ATOM 1344 N N . ARG A 1 186 ? 30.426 -23.875 -59.690 1.00 49.72 186 ARG A N 1
ATOM 1345 C CA . ARG A 1 186 ? 31.862 -24.195 -59.778 1.00 49.72 186 ARG A CA 1
ATOM 1346 C C . ARG A 1 186 ? 32.308 -24.028 -61.234 1.00 49.72 186 ARG A C 1
ATOM 1348 O O . ARG A 1 186 ? 31.596 -24.523 -62.104 1.00 49.72 186 ARG A O 1
ATOM 1355 N N . PRO A 1 187 ? 33.480 -23.437 -61.502 1.00 50.50 187 PRO A N 1
ATOM 1356 C CA . PRO A 1 187 ? 34.151 -23.563 -62.783 1.00 50.50 187 PRO A CA 1
ATOM 1357 C C . PRO A 1 187 ? 35.255 -24.629 -62.696 1.00 50.50 187 PRO A C 1
ATOM 1359 O O . PRO A 1 187 ? 36.079 -24.618 -61.781 1.00 50.50 187 PRO A O 1
ATOM 1362 N N . SER A 1 188 ? 35.292 -25.531 -63.666 1.00 45.47 188 SER A N 1
ATOM 1363 C CA . SER A 1 188 ? 36.474 -26.317 -64.010 1.00 45.47 188 SER A CA 1
ATOM 1364 C C . SER A 1 188 ? 36.368 -26.636 -65.490 1.00 45.47 188 SER A C 1
ATOM 1366 O O . SER A 1 188 ? 35.446 -27.349 -65.858 1.00 45.47 188 SER A O 1
ATOM 1368 N N . ASP A 1 189 ? 37.235 -26.038 -66.308 1.00 36.53 189 ASP A N 1
ATOM 1369 C CA . ASP A 1 189 ? 37.885 -26.709 -67.437 1.00 36.53 189 ASP A CA 1
ATOM 1370 C C . ASP A 1 189 ? 38.915 -25.772 -68.085 1.00 36.53 189 ASP A C 1
ATOM 1372 O O . ASP A 1 189 ? 38.615 -24.650 -68.491 1.00 36.53 189 ASP A O 1
ATOM 1376 N N . SER A 1 190 ? 40.143 -26.278 -68.169 1.00 46.53 190 SER A N 1
ATOM 1377 C CA . SER A 1 190 ? 41.274 -25.786 -68.962 1.00 46.53 190 SER A CA 1
ATOM 1378 C C . SER A 1 190 ? 42.096 -27.025 -69.370 1.00 46.53 190 SER A C 1
ATOM 1380 O O . SER A 1 190 ? 42.031 -28.039 -68.679 1.00 46.53 190 SER A O 1
ATOM 1382 N N . PRO A 1 191 ? 43.026 -26.937 -70.332 1.00 55.50 191 PRO A N 1
ATOM 1383 C CA . PRO A 1 191 ? 42.810 -26.723 -71.757 1.00 55.50 191 PRO A CA 1
ATOM 1384 C C . PRO A 1 191 ? 43.420 -27.880 -72.585 1.00 55.50 191 PRO A C 1
ATOM 1386 O O . PRO A 1 191 ? 44.300 -28.606 -72.126 1.00 55.50 191 PRO A O 1
ATOM 1389 N N . THR A 1 192 ? 43.038 -28.019 -73.853 1.00 43.94 192 THR A N 1
ATOM 1390 C CA . THR A 1 192 ? 43.860 -28.744 -74.839 1.00 43.94 192 THR A CA 1
ATOM 1391 C C . THR A 1 192 ? 43.812 -28.010 -76.176 1.00 43.94 192 THR A C 1
ATOM 1393 O O . THR A 1 192 ? 42.755 -27.804 -76.763 1.00 43.94 192 THR A O 1
ATOM 1396 N N . SER A 1 193 ? 44.987 -27.548 -76.596 1.00 46.31 193 SER A N 1
ATOM 1397 C CA . SER A 1 193 ? 45.275 -26.857 -77.859 1.00 46.31 193 SER A CA 1
ATOM 1398 C C . SER A 1 193 ? 45.590 -27.885 -78.981 1.00 46.31 193 SER A C 1
ATOM 1400 O O . SER A 1 193 ? 45.454 -29.083 -78.750 1.00 46.31 193 SER A O 1
ATOM 1402 N N . PRO A 1 194 ? 46.015 -27.480 -80.197 1.00 58.03 194 PRO A N 1
ATOM 1403 C CA . PRO A 1 194 ? 45.134 -27.253 -81.342 1.00 58.03 194 PRO A CA 1
ATOM 1404 C C . PRO A 1 194 ? 45.563 -28.080 -82.583 1.00 58.03 194 PRO A C 1
ATOM 1406 O O . PRO A 1 194 ? 46.423 -28.946 -82.491 1.00 58.03 194 PRO A O 1
ATOM 1409 N N . VAL A 1 195 ? 45.030 -27.693 -83.755 1.00 43.78 195 VAL A N 1
ATOM 1410 C CA . VAL A 1 195 ? 45.599 -27.836 -85.124 1.00 43.78 195 VAL A CA 1
ATOM 1411 C C . VAL A 1 195 ? 44.874 -28.812 -86.076 1.00 43.78 195 VAL A C 1
ATOM 1413 O O . VAL A 1 195 ? 45.258 -29.950 -86.295 1.00 43.78 195 VAL A O 1
ATOM 1416 N N . SER A 1 196 ? 43.917 -28.213 -86.800 1.00 40.66 196 SER A N 1
ATOM 1417 C CA . SER A 1 196 ? 43.902 -28.034 -88.270 1.00 40.66 196 SER A CA 1
ATOM 1418 C C . SER A 1 196 ? 43.088 -28.943 -89.207 1.00 40.66 196 SER A C 1
ATOM 1420 O O . SER A 1 196 ? 43.232 -30.154 -89.250 1.00 40.66 196 SER A O 1
ATOM 1422 N N . ARG A 1 197 ? 42.335 -28.216 -90.056 1.00 40.59 197 ARG A N 1
ATOM 1423 C CA . ARG A 1 197 ? 42.048 -28.383 -91.498 1.00 40.59 197 ARG A CA 1
ATOM 1424 C C . ARG A 1 197 ? 41.573 -29.748 -92.011 1.00 40.59 197 ARG A C 1
ATOM 1426 O O . ARG A 1 197 ? 42.373 -30.647 -92.202 1.00 40.59 197 ARG A O 1
ATOM 1433 N N . SER A 1 198 ? 40.346 -29.762 -92.538 1.00 43.81 198 SER A N 1
ATOM 1434 C CA . SER A 1 198 ? 40.074 -29.950 -93.980 1.00 43.81 198 SER A CA 1
ATOM 1435 C C . SER A 1 198 ? 38.569 -29.735 -94.240 1.00 43.81 198 SER A C 1
ATOM 1437 O O . SER A 1 198 ? 37.745 -30.328 -93.564 1.00 43.81 198 SER A O 1
ATOM 1439 N N . THR A 1 199 ? 38.161 -28.676 -94.940 1.00 44.47 199 THR A N 1
ATOM 1440 C CA . THR A 1 199 ? 37.755 -28.642 -96.364 1.00 44.47 199 THR A CA 1
ATOM 1441 C C . THR A 1 199 ? 36.491 -29.446 -96.744 1.00 44.47 199 THR A C 1
ATOM 1443 O O . THR A 1 199 ? 36.540 -30.659 -96.862 1.00 44.47 199 THR A O 1
ATOM 1446 N N . ARG A 1 200 ? 35.451 -28.676 -97.114 1.00 42.38 200 ARG A N 1
ATOM 1447 C CA . ARG A 1 200 ? 34.512 -28.822 -98.253 1.00 42.38 200 ARG A CA 1
ATOM 1448 C C . ARG A 1 200 ? 33.416 -29.911 -98.310 1.00 42.38 200 ARG A C 1
ATOM 1450 O O . ARG A 1 200 ? 33.695 -31.093 -98.418 1.00 42.38 200 ARG A O 1
ATOM 1457 N N . CYS A 1 201 ? 32.225 -29.358 -98.581 1.00 37.19 201 CYS A N 1
ATOM 1458 C CA . CYS A 1 201 ? 31.281 -29.650 -99.676 1.00 37.19 201 CYS A CA 1
ATOM 1459 C C . CYS A 1 201 ? 30.107 -30.619 -99.460 1.00 37.19 201 CYS A C 1
ATOM 1461 O O . CYS A 1 201 ? 30.306 -31.790 -99.166 1.00 37.19 201 CYS A O 1
ATOM 1463 N N . CYS A 1 202 ? 28.948 -30.048 -99.836 1.00 43.44 202 CYS A N 1
ATOM 1464 C CA . CYS A 1 202 ? 27.665 -30.605 -100.279 1.00 43.44 202 CYS A CA 1
ATOM 1465 C C . CYS A 1 202 ? 26.774 -31.274 -99.233 1.00 43.44 202 CYS A C 1
ATOM 1467 O O . CYS A 1 202 ? 27.104 -32.378 -98.763 1.00 43.44 202 CYS A O 1
#

Foldseek 3Di:
DFQAWEWEDDLFKIWIDTLDPVFDIDIATQKWFDDPPDQIDTHDDPDDGWIWHRLLVCQVPPQATQIPVRDHDHSLLSVVSNVLNSVVVRPVRDDHPFFHAAEYAHAPPDDPSSVVSNVVNQVVDCSQQGVNRHYYYDHLVVVQVVCVVVVNNVPSPHDDPPPVVVVVVPDDDDDDDDDDDDDDDDDDDDDDDDDYDDDDDD

Sequence (202 aa):
MANALGLSIGATQLVATPDDPQSQPVVRSSILTLHEDGPPEVGVPSQPGLTLTGFVGRVGDPVGIVAADGSVHRAEWALTEAMRVLIADAVSSANFTAPPVLSASIPAHWSPQTVSTLRDAIDRVPAFAPGGRQLKLIPDARAALEALAAGRAHLIVA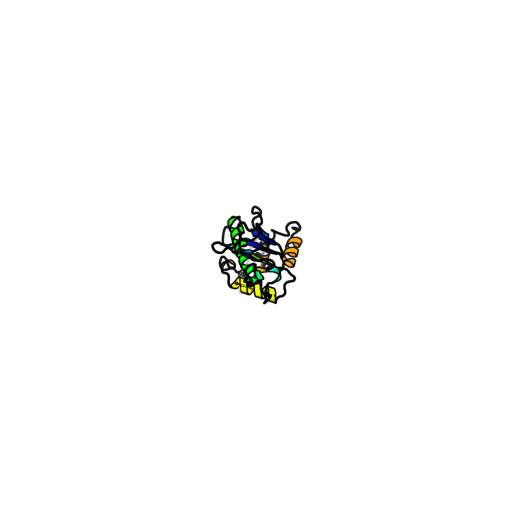SWWCAIWEARAAASRSPMRPAGSSRSGRPSDSPTSPVSRSTRCC

Secondary structure (DSSP, 8-state):
-EEEEEEEE-SSEEEEEES-TTSPPEEEESEEEE-SSS--EESS-SS--EEEE-GGGGTT-TT-EE-TTS-EE-HHHHHHHHHHHHHHHHHHHS-EEEEEEEEEEE-TTS-HHHHHHHHHHHHT-GGGSGGG-PPEEEEHHHHHHHHHHTT-TT-SSS--SHHHHHTTS-SS-PPPPPP-----PPP---------------

Organism: NCBI:txid1299324

Radius of gyration: 31.4 Å; chains: 1; bounding box: 63×51×118 Å

pLDDT: mean 78.94, std 21.68, range [32.81, 97.69]